Protein AF-A0A7J2H6W5-F1 (afdb_monomer)

Sequence (304 aa):
MRYVYRHVLASGVPLGGLGTGSIEIRADGKIYEWHIFNNGPWSSRSGDRRAVYMKEDDMFFAIRTCPKGGHPVIRLLRAGSYELGGDPYTLPWVKPVEAIEFVGEPPLALLRYEDPALHVEVELEAFSPLIPGDVKNSSIPAAVFRFKLRNKREDEVEASLLVGVKNPFTALEGVAGVNEVKPGLPTLLIMRGEGVPPRHALEGGSMALTVVGEEVSYSAAVTKRKEALARLWVDLRADGAVSGPHRHVGEGDFYGILCTKLTLKPGEERVVAYVLTWFFPNHYDELGERLGHAYENWFASAED

Secondary structure (DSSP, 8-state):
------PPPS-EEEE--TTS--EEEETTS-EE----SS-STT-SSGGGGG-----TTSEEEEEEEEETTS--EEEESS-SSS-TT-BTTTBTTEEE-SEEEEEEETTEEEEEEE-TT-SEEEEEEEE----TT-HHHHT--EEEEEEEEEE-SSS-EEEEEEEEEE-GGGGSTT-EEEEEEE-SSSEEEEEEEESPPTT-TTTT-EEEEEE--SEEEEEEEEESSHHHHHHHHHHHHHHS--B--SEEEESS-EEEEEEEEEEE-TT-EEEEEEEEEEE----B-TT--B---GGGGT-SSTT-

Solvent-accessible surface area (backbone atoms only — not comparable to full-atom values): 15544 Å² total; per-residue (Å²): 140,88,84,86,88,78,91,74,77,96,60,60,34,67,27,34,10,62,76,38,39,29,34,23,47,32,58,46,53,35,43,38,69,62,24,50,45,60,23,27,87,81,25,62,28,76,84,28,28,77,51,76,56,61,51,54,81,38,40,47,46,33,38,36,33,30,43,76,95,62,69,70,41,45,30,34,57,30,49,70,69,65,53,86,42,25,29,85,86,86,32,60,64,45,29,39,30,77,39,53,52,62,49,77,54,81,58,36,31,39,36,40,56,42,47,91,77,53,65,46,49,44,34,36,45,34,31,25,52,75,47,92,94,38,65,72,64,13,18,40,37,31,34,38,40,37,33,39,39,32,26,78,40,90,54,44,31,40,38,18,44,33,40,38,36,44,44,53,39,21,65,42,89,88,16,28,17,34,26,39,48,49,83,54,91,55,28,37,41,38,29,37,54,47,71,58,53,88,88,35,36,62,29,94,26,28,36,23,41,34,39,62,59,97,42,71,30,38,19,22,57,39,46,84,42,55,71,46,33,42,50,53,50,55,43,30,62,73,77,46,45,44,86,51,48,53,58,37,75,42,64,60,57,30,24,32,36,48,29,39,43,49,75,32,47,52,67,31,71,50,75,46,45,38,38,41,25,46,30,43,63,40,32,42,41,77,87,68,49,80,71,50,47,75,45,62,81,78,36,91,46,29,84,105

Foldseek 3Di:
DDDDDDDADPAAAWAFFDFQFTWGQGQQRFIHDRGRLCADCPRQAPVRNPDDLDHRPQKWKKKWKDFVPGAIAIETQGDDAQDLLQDCPPHVRYYHAPGWDWDGDPQWIKIWGDHPPDQWTKIWIKGQDDDPPDRQRRRFGKIKIKIKIWGQDQTKMKMKMKMKHKQSQLSDPPKKKKWAWDDDQKIKIKIAIDPDDPLRSQPLKIKMKIKGADDKAWASWQASDSVSSVVQVVQCRPPNHGDYDRMDIGHHITIIMIMHIDMAHHRGMDMIMMMMGIARQSRAHNVGHRPGGPNVVPDSYRVD

pLDDT: mean 94.86, std 7.37, range [30.73, 98.88]

Nearest PDB structures (foldseek):
  7w2s-assembly1_A  TM=8.121E-01  e=4.687E-17  Thermoanaerobacterium xylanolyticum LX-11
  7dkw-assembly2_B  TM=7.867E-01  e=2.552E-17  Thermoanaerobacterium xylanolyticum LX-11
  8i5u-assembly1_A  TM=7.980E-01  e=6.178E-17  Thermoanaerobacterium xylanolyticum LX-11
  7w2v-assembly1_A  TM=7.979E-01  e=1.073E-16  Thermoanaerobacterium xylanolyticum LX-11
  7w2t-assembly1_A  TM=7.941E-01  e=1.865E-16  Thermoanaerobacterium xylanolyticum LX-11

Mean predicted aligned error: 3.7 Å

Radius of gyration: 19.21 Å; Cα contacts (8 Å, |Δi|>4): 818; chains: 1; bounding box: 46×43×56 Å

Structure (mmCIF, N/CA/C/O backbone):
data_AF-A0A7J2H6W5-F1
#
_entry.id   AF-A0A7J2H6W5-F1
#
loop_
_atom_site.group_PDB
_atom_site.id
_atom_site.type_symbol
_atom_site.label_atom_id
_atom_site.label_alt_id
_atom_site.label_comp_id
_atom_site.label_asym_id
_atom_site.label_entity_id
_atom_site.label_seq_id
_atom_site.pdbx_PDB_ins_code
_atom_site.Cartn_x
_atom_site.Cartn_y
_atom_site.Cartn_z
_atom_site.occupancy
_atom_site.B_iso_or_equiv
_atom_site.auth_seq_id
_atom_site.auth_comp_id
_atom_site.auth_asym_id
_atom_site.auth_atom_id
_atom_site.pdbx_PDB_model_num
ATOM 1 N N . MET A 1 1 ? 8.266 -24.058 25.486 1.00 44.62 1 MET A N 1
ATOM 2 C CA . MET A 1 1 ? 7.141 -23.364 24.822 1.00 44.62 1 MET A CA 1
ATOM 3 C C . MET A 1 1 ? 6.510 -24.348 23.846 1.00 44.62 1 MET A C 1
ATOM 5 O O . MET A 1 1 ? 7.255 -25.092 23.220 1.00 44.62 1 MET A O 1
ATOM 9 N N . ARG A 1 2 ? 5.177 -24.432 23.775 1.00 30.73 2 ARG A N 1
ATOM 10 C CA . ARG A 1 2 ? 4.458 -25.316 22.842 1.00 30.73 2 ARG A CA 1
ATOM 11 C C . ARG A 1 2 ? 3.818 -24.444 21.768 1.00 30.73 2 ARG A C 1
ATOM 13 O O . ARG A 1 2 ? 3.129 -23.494 22.117 1.00 30.73 2 ARG A O 1
ATOM 20 N N . TYR A 1 3 ? 4.026 -24.791 20.501 1.00 52.66 3 TYR A N 1
ATOM 21 C CA . TYR A 1 3 ? 3.475 -24.069 19.356 1.00 52.66 3 TYR A CA 1
ATOM 22 C C . TYR A 1 3 ? 2.767 -25.036 18.414 1.00 52.66 3 TYR A C 1
ATOM 24 O O . TYR A 1 3 ? 3.160 -26.196 18.297 1.00 52.66 3 TYR A O 1
ATOM 32 N N . VAL A 1 4 ? 1.727 -24.547 17.746 1.00 58.06 4 VAL A N 1
ATOM 33 C CA . VAL A 1 4 ? 1.083 -25.222 16.620 1.00 58.06 4 VAL A CA 1
ATOM 34 C C . VAL A 1 4 ? 1.305 -24.327 15.409 1.00 58.06 4 VAL A C 1
ATOM 36 O O . VAL A 1 4 ? 0.836 -23.194 15.393 1.00 58.06 4 VAL A O 1
ATOM 39 N N . TYR A 1 5 ? 2.054 -24.821 14.428 1.00 71.94 5 TYR A N 1
ATOM 40 C CA . TYR A 1 5 ? 2.276 -24.132 13.160 1.00 71.94 5 TYR A CA 1
ATOM 41 C C . TYR A 1 5 ? 1.169 -24.515 12.175 1.00 71.94 5 TYR A C 1
ATOM 43 O O . TYR A 1 5 ? 0.832 -25.694 12.052 1.00 71.94 5 TYR A O 1
ATOM 51 N N . ARG A 1 6 ? 0.602 -23.531 11.475 1.00 67.25 6 ARG A N 1
ATOM 52 C CA . ARG A 1 6 ? -0.331 -23.747 10.365 1.00 67.25 6 ARG A CA 1
ATOM 53 C C . ARG A 1 6 ? 0.242 -23.077 9.123 1.00 67.25 6 ARG A C 1
ATOM 55 O O . ARG A 1 6 ? 0.578 -21.899 9.162 1.00 67.25 6 ARG A O 1
ATOM 62 N N . HIS A 1 7 ? 0.371 -23.848 8.051 1.00 68.06 7 HIS A N 1
ATOM 63 C CA . HIS A 1 7 ? 0.799 -23.358 6.747 1.00 68.06 7 HIS A CA 1
ATOM 64 C C . HIS A 1 7 ? -0.385 -22.687 6.042 1.00 68.06 7 HIS A C 1
ATOM 66 O O . HIS A 1 7 ? -1.455 -23.288 5.938 1.00 68.06 7 HIS A O 1
ATOM 72 N N . VAL A 1 8 ? -0.188 -21.472 5.541 1.00 70.62 8 VAL A N 1
ATOM 73 C CA . VAL A 1 8 ? -1.139 -20.774 4.665 1.00 70.62 8 VAL A CA 1
ATOM 74 C C . VAL A 1 8 ? -0.656 -20.945 3.224 1.00 70.62 8 VAL A C 1
ATOM 76 O O . VAL A 1 8 ? 0.549 -20.969 2.986 1.00 70.62 8 VAL A O 1
ATOM 79 N N . LEU A 1 9 ? -1.574 -21.126 2.270 1.00 70.62 9 LEU A N 1
ATOM 80 C CA . LEU A 1 9 ? -1.231 -21.237 0.848 1.00 70.62 9 LEU A CA 1
ATOM 81 C C . LEU A 1 9 ? -0.371 -20.042 0.407 1.00 70.62 9 LEU A C 1
ATOM 83 O O . LEU A 1 9 ? -0.706 -18.892 0.679 1.00 70.62 9 LEU A O 1
ATOM 87 N N . ALA A 1 10 ? 0.727 -20.324 -0.293 1.00 83.12 10 ALA A N 1
ATOM 88 C CA . ALA A 1 10 ? 1.645 -19.317 -0.824 1.00 83.12 10 ALA A CA 1
ATOM 89 C C . ALA A 1 10 ? 1.153 -18.760 -2.175 1.00 83.12 10 ALA A C 1
ATOM 91 O O . ALA A 1 10 ? 1.898 -18.730 -3.149 1.00 83.12 10 ALA A O 1
ATOM 92 N N . SER A 1 11 ? -0.123 -18.383 -2.242 1.00 89.25 11 SER A N 1
ATOM 93 C CA . SER A 1 11 ? -0.775 -17.827 -3.430 1.00 89.25 11 SER A CA 1
ATOM 94 C C . SER A 1 11 ? -1.930 -16.923 -3.018 1.00 89.25 11 SER A C 1
ATOM 96 O O . SER A 1 11 ? -2.499 -17.089 -1.936 1.00 89.25 11 SER A O 1
ATOM 98 N N . GLY A 1 12 ? -2.296 -15.991 -3.885 1.00 94.06 12 GLY A N 1
ATOM 99 C CA . GLY A 1 12 ? -3.332 -15.004 -3.632 1.00 94.06 12 GLY A CA 1
ATOM 100 C C . GLY A 1 12 ? -4.107 -14.638 -4.888 1.00 94.06 12 GLY A C 1
ATOM 101 O O . GLY A 1 12 ? -4.233 -15.435 -5.817 1.00 94.06 12 GLY A O 1
ATOM 102 N N . VAL A 1 13 ? -4.655 -13.427 -4.897 1.00 96.75 13 VAL A N 1
ATOM 103 C CA . VAL A 1 13 ? -5.353 -12.872 -6.060 1.00 96.75 13 VAL A CA 1
ATOM 104 C C . VAL A 1 13 ? -4.452 -11.819 -6.708 1.00 96.75 13 VAL A C 1
ATOM 106 O O . VAL A 1 13 ? -4.030 -10.884 -6.018 1.00 96.75 13 VAL A O 1
ATOM 109 N N . PRO A 1 14 ? -4.142 -11.943 -8.012 1.00 96.75 14 PRO A N 1
ATOM 110 C CA . PRO A 1 14 ? -3.419 -10.911 -8.734 1.00 96.75 14 PRO A CA 1
ATOM 111 C C . PRO A 1 14 ? -4.323 -9.700 -8.989 1.00 96.75 14 PRO A C 1
ATOM 113 O O . PRO A 1 14 ? -5.464 -9.833 -9.430 1.00 96.75 14 PRO A O 1
ATOM 116 N N . LEU A 1 15 ? -3.781 -8.514 -8.742 1.00 98.12 15 LEU A N 1
ATOM 117 C CA . LEU A 1 15 ? -4.382 -7.212 -8.975 1.00 98.12 15 LEU A CA 1
ATOM 118 C C . LEU A 1 15 ? -3.560 -6.501 -10.054 1.00 98.12 15 LEU A C 1
ATOM 120 O O . LEU A 1 15 ? -2.396 -6.154 -9.850 1.00 98.12 15 LEU A O 1
ATOM 124 N N . GLY A 1 16 ? -4.164 -6.334 -11.220 1.00 97.25 16 GLY A N 1
ATOM 125 C CA . GLY A 1 16 ? -3.655 -5.574 -12.350 1.00 97.25 16 GLY A CA 1
ATOM 126 C C . GLY A 1 16 ? -4.592 -5.724 -13.542 1.00 97.25 16 GLY A C 1
ATOM 127 O O . GLY A 1 16 ? -5.261 -6.749 -13.690 1.00 97.25 16 GLY A O 1
ATOM 128 N N . GLY A 1 17 ? -4.665 -4.696 -14.381 1.00 95.50 17 GLY A N 1
ATOM 129 C CA . GLY A 1 17 ? -5.396 -4.771 -15.637 1.00 95.50 17 GLY A CA 1
ATOM 130 C C . GLY A 1 17 ? -4.715 -5.689 -16.661 1.00 95.50 17 GLY A C 1
ATOM 131 O O . GLY A 1 17 ? -3.580 -6.153 -16.511 1.00 95.50 17 GLY A O 1
ATOM 132 N N . LEU A 1 18 ? -5.403 -5.920 -17.773 1.00 94.75 18 LEU A N 1
ATOM 133 C CA . LEU A 1 18 ? -4.892 -6.677 -18.908 1.00 94.75 18 LEU A CA 1
ATOM 134 C C . LEU A 1 18 ? -3.632 -6.011 -19.477 1.00 94.75 18 LEU A C 1
ATOM 136 O O . LEU A 1 18 ? -3.680 -4.887 -19.981 1.00 94.75 18 LEU A O 1
ATOM 140 N N . GLY A 1 19 ? -2.512 -6.738 -19.428 1.00 93.38 19 GLY A N 1
ATOM 141 C CA . GLY A 1 19 ? -1.227 -6.303 -19.984 1.00 93.38 19 GLY A CA 1
ATOM 142 C C . GLY A 1 19 ? -0.492 -5.246 -19.156 1.00 93.38 19 GLY A C 1
ATOM 143 O O . GLY A 1 19 ? 0.481 -4.671 -19.647 1.00 93.38 19 GLY A O 1
ATOM 144 N N . THR A 1 20 ? -0.930 -4.982 -17.920 1.00 95.50 20 THR A N 1
ATOM 145 C CA . THR A 1 20 ? -0.341 -3.931 -17.075 1.00 95.50 20 THR A CA 1
ATOM 146 C C . THR A 1 20 ? 0.729 -4.432 -16.108 1.00 95.50 20 THR A C 1
ATOM 148 O O . THR A 1 20 ? 1.286 -3.637 -15.358 1.00 95.50 20 THR A O 1
ATOM 151 N N . GLY A 1 21 ? 0.975 -5.743 -16.068 1.00 95.12 21 GLY A N 1
ATOM 152 C CA . GLY A 1 21 ? 1.592 -6.379 -14.903 1.00 95.12 21 GLY A CA 1
ATOM 153 C C . GLY A 1 21 ? 0.616 -6.447 -13.724 1.00 95.12 21 GLY A C 1
ATOM 154 O O . GLY A 1 21 ? -0.497 -5.920 -13.802 1.00 95.12 21 GLY A O 1
ATOM 155 N N . SER A 1 22 ? 1.023 -7.109 -12.644 1.00 96.25 22 SER A N 1
ATOM 156 C CA . SER A 1 22 ? 0.183 -7.311 -11.458 1.00 96.25 22 SER A CA 1
ATOM 157 C C . SER A 1 22 ? 0.989 -7.279 -10.164 1.00 96.25 22 SER A C 1
ATOM 159 O O . SER A 1 22 ? 2.185 -7.567 -10.172 1.00 96.25 22 SER A O 1
ATOM 161 N N . ILE A 1 23 ? 0.304 -6.997 -9.060 1.00 97.62 23 ILE A N 1
ATOM 162 C CA . ILE A 1 23 ? 0.722 -7.302 -7.684 1.00 97.62 23 ILE A CA 1
ATOM 163 C C . ILE A 1 23 ? -0.188 -8.401 -7.125 1.00 97.62 23 ILE A C 1
ATOM 165 O O . ILE A 1 23 ? -1.310 -8.541 -7.592 1.00 97.62 23 ILE A O 1
ATOM 169 N N . GLU A 1 24 ? 0.230 -9.176 -6.131 1.00 97.38 24 GLU A N 1
ATOM 170 C CA . GLU A 1 24 ? -0.591 -10.262 -5.573 1.00 97.38 24 GLU A CA 1
ATOM 171 C C . GLU A 1 24 ? -0.908 -10.024 -4.095 1.00 97.38 24 GLU A C 1
ATOM 173 O O . GLU A 1 24 ? -0.003 -9.983 -3.266 1.00 97.38 24 GLU A O 1
ATOM 178 N N . ILE A 1 25 ? -2.189 -9.917 -3.732 1.00 97.25 25 ILE A N 1
ATOM 179 C CA . ILE A 1 25 ? -2.603 -9.890 -2.321 1.00 97.25 25 ILE A CA 1
ATOM 180 C C . ILE A 1 25 ? -2.844 -11.314 -1.818 1.00 97.25 25 ILE A C 1
ATOM 182 O O . ILE A 1 25 ? -3.603 -12.071 -2.427 1.00 97.25 25 ILE A O 1
ATOM 186 N N . ARG A 1 26 ? -2.204 -11.686 -0.703 1.00 96.19 26 ARG A N 1
ATOM 187 C CA . ARG A 1 26 ? -2.317 -13.028 -0.103 1.00 96.19 26 ARG A CA 1
ATOM 188 C C . ARG A 1 26 ? -3.105 -13.018 1.207 1.00 96.19 26 ARG A C 1
ATOM 190 O O . ARG A 1 26 ? -3.415 -11.972 1.774 1.00 96.19 26 ARG A O 1
ATOM 197 N N . ALA A 1 27 ? -3.420 -14.218 1.695 1.00 94.81 27 ALA A N 1
ATOM 198 C CA . ALA A 1 27 ? -4.238 -14.441 2.889 1.00 94.81 27 ALA A CA 1
ATOM 199 C C . ALA A 1 27 ? -3.617 -13.933 4.204 1.00 94.81 27 ALA A C 1
ATOM 201 O O . ALA A 1 27 ? -4.312 -13.834 5.210 1.00 94.81 27 ALA A O 1
ATOM 202 N N . ASP A 1 28 ? -2.332 -13.579 4.214 1.00 94.31 28 ASP A N 1
ATOM 203 C CA . ASP A 1 28 ? -1.685 -12.906 5.342 1.00 94.31 28 ASP A CA 1
ATOM 204 C C . ASP A 1 28 ? -1.818 -11.372 5.293 1.00 94.31 28 ASP A C 1
ATOM 206 O O . ASP A 1 28 ? -1.295 -10.689 6.172 1.00 94.31 28 ASP A O 1
ATOM 210 N N . GLY A 1 29 ? -2.520 -10.818 4.298 1.00 95.69 29 GLY A N 1
ATOM 211 C CA . GLY A 1 29 ? -2.740 -9.381 4.124 1.00 95.69 29 GLY A CA 1
ATOM 212 C C . GLY A 1 29 ? -1.538 -8.618 3.560 1.00 95.69 29 GLY A C 1
ATOM 213 O O . GLY A 1 29 ? -1.549 -7.384 3.562 1.00 95.69 29 GLY A O 1
ATOM 214 N N . LYS A 1 30 ? -0.491 -9.314 3.098 1.00 96.62 30 LYS A N 1
ATOM 215 C CA . LYS A 1 30 ? 0.676 -8.698 2.453 1.00 96.62 30 LYS A CA 1
ATOM 216 C C . LYS A 1 30 ? 0.552 -8.720 0.928 1.00 96.62 30 LYS A C 1
ATOM 218 O O . LYS A 1 30 ? -0.247 -9.467 0.357 1.00 96.62 30 LYS A O 1
ATOM 223 N N . ILE A 1 31 ? 1.360 -7.877 0.283 1.00 97.56 31 ILE A N 1
ATOM 224 C CA . ILE A 1 31 ? 1.418 -7.731 -1.174 1.00 97.56 31 ILE A CA 1
ATOM 225 C C . ILE A 1 31 ? 2.717 -8.350 -1.698 1.00 97.56 31 ILE A C 1
ATOM 227 O O . ILE A 1 31 ? 3.810 -7.905 -1.352 1.00 97.56 31 ILE A O 1
ATOM 231 N N . TYR A 1 32 ? 2.584 -9.356 -2.549 1.00 96.38 32 TYR A N 1
ATOM 232 C CA . TYR A 1 32 ? 3.650 -10.154 -3.147 1.00 96.38 32 TYR A CA 1
ATOM 233 C C . TYR A 1 32 ? 3.729 -9.940 -4.662 1.00 96.38 32 TYR A C 1
ATOM 235 O O . TYR A 1 32 ? 2.920 -9.214 -5.236 1.00 96.38 32 TYR A O 1
ATOM 243 N N . GLU A 1 33 ? 4.707 -10.597 -5.298 1.00 95.38 33 GLU A N 1
ATOM 244 C CA . GLU A 1 33 ? 4.818 -10.735 -6.759 1.00 95.38 33 GLU A CA 1
ATOM 245 C C . GLU A 1 33 ? 4.632 -9.406 -7.502 1.00 95.38 33 GLU A C 1
ATOM 247 O O . GLU A 1 33 ? 3.761 -9.262 -8.357 1.00 95.38 33 GLU A O 1
ATOM 252 N N . TRP A 1 34 ? 5.439 -8.407 -7.140 1.00 97.56 34 TRP A N 1
ATOM 253 C CA . TRP A 1 34 ? 5.402 -7.083 -7.753 1.00 97.56 34 TRP A CA 1
ATOM 254 C C . TRP A 1 34 ? 5.977 -7.121 -9.173 1.00 97.56 34 TRP A C 1
ATOM 256 O O . TRP A 1 34 ? 7.145 -6.794 -9.398 1.00 97.56 34 TRP A O 1
ATOM 266 N N . HIS A 1 35 ? 5.143 -7.527 -10.128 1.00 96.94 35 HIS A N 1
ATOM 267 C CA . HIS A 1 35 ? 5.469 -7.692 -11.548 1.00 96.94 35 HIS A CA 1
ATOM 268 C C . HIS A 1 35 ? 4.918 -6.551 -12.413 1.00 96.94 35 HIS A C 1
ATOM 270 O O . HIS A 1 35 ? 4.592 -6.734 -13.584 1.00 96.94 35 HIS A O 1
ATOM 276 N N . ILE A 1 36 ? 4.792 -5.361 -11.827 1.00 97.19 36 ILE A N 1
ATOM 277 C CA . ILE A 1 36 ? 4.311 -4.141 -12.494 1.00 97.19 36 ILE A CA 1
ATOM 278 C C . ILE A 1 36 ? 5.438 -3.347 -13.175 1.00 97.19 36 ILE A C 1
ATOM 280 O O . ILE A 1 36 ? 5.178 -2.335 -13.815 1.00 97.19 36 ILE A O 1
ATOM 284 N N . PHE A 1 37 ? 6.691 -3.793 -13.040 1.00 97.25 37 PHE A N 1
ATOM 285 C CA . PHE A 1 37 ? 7.890 -3.040 -13.416 1.00 97.25 37 PHE A CA 1
ATOM 286 C C . PHE A 1 37 ? 8.622 -3.628 -14.629 1.00 97.25 37 PHE A C 1
ATOM 288 O O . PHE A 1 37 ? 9.842 -3.514 -14.716 1.00 97.25 37 PHE A O 1
ATOM 295 N N . ASN A 1 38 ? 7.920 -4.326 -15.529 1.00 95.62 38 ASN A N 1
ATOM 296 C CA . ASN A 1 38 ? 8.531 -5.098 -16.628 1.00 95.62 38 ASN A CA 1
ATOM 297 C C . ASN A 1 38 ? 9.511 -6.189 -16.154 1.00 95.62 38 ASN A C 1
ATOM 299 O O . ASN A 1 38 ? 10.425 -6.591 -16.875 1.00 95.62 38 ASN A O 1
ATOM 303 N N . ASN A 1 39 ? 9.312 -6.685 -14.935 1.00 95.38 39 ASN A N 1
ATOM 304 C CA . ASN A 1 39 ? 10.141 -7.678 -14.261 1.00 95.38 39 ASN A CA 1
ATOM 305 C C . ASN A 1 39 ? 9.382 -8.991 -14.017 1.00 95.38 39 ASN A C 1
ATOM 307 O O . ASN A 1 39 ? 8.189 -9.114 -14.294 1.00 95.38 39 ASN A O 1
ATOM 311 N N . GLY A 1 40 ? 10.088 -9.967 -13.451 1.00 92.00 40 GLY A N 1
ATOM 312 C CA . GLY A 1 40 ? 9.505 -11.240 -13.031 1.00 92.00 40 GLY A CA 1
ATOM 313 C C . GLY A 1 40 ? 9.668 -12.353 -14.064 1.00 92.00 40 GLY A C 1
ATOM 314 O O . GLY A 1 40 ? 10.177 -12.125 -15.162 1.00 92.00 40 GLY A O 1
ATOM 315 N N . PRO A 1 41 ? 9.242 -13.585 -13.744 1.00 89.38 41 PRO A N 1
ATOM 316 C CA . PRO A 1 41 ? 9.625 -14.793 -14.480 1.00 89.38 41 PRO A CA 1
ATOM 317 C C . PRO A 1 41 ? 9.233 -14.776 -15.964 1.00 89.38 41 PRO A C 1
ATOM 319 O O . PRO A 1 41 ? 9.867 -15.455 -16.771 1.00 89.38 41 PRO A O 1
ATOM 322 N N . TRP A 1 42 ? 8.229 -13.973 -16.318 1.00 84.75 42 TRP A N 1
ATOM 323 C CA . TRP A 1 42 ? 7.695 -13.822 -17.671 1.00 84.75 42 TRP A CA 1
ATOM 324 C C . TRP A 1 42 ? 8.172 -12.556 -18.386 1.00 84.75 42 TRP A C 1
ATOM 326 O O . TRP A 1 42 ? 7.666 -12.248 -19.461 1.00 84.75 42 TRP A O 1
ATOM 336 N N . SER A 1 43 ? 9.125 -11.815 -17.810 1.00 90.69 43 SER A N 1
ATOM 337 C CA . SER A 1 43 ? 9.676 -10.633 -18.467 1.00 90.69 43 SER A CA 1
ATOM 338 C C . SER A 1 43 ? 10.313 -11.004 -19.805 1.00 90.69 43 SER A C 1
ATOM 340 O O . SER A 1 43 ? 11.030 -12.010 -19.929 1.00 90.69 43 SER A O 1
ATOM 342 N N . SER A 1 44 ? 10.058 -10.150 -20.795 1.00 88.62 44 SER A N 1
ATOM 343 C CA . SER A 1 44 ? 10.592 -10.271 -22.144 1.00 88.62 44 SER A CA 1
ATOM 344 C C . SER A 1 44 ? 12.117 -10.309 -22.112 1.00 88.62 44 SER A C 1
ATOM 346 O O . SER A 1 44 ? 12.704 -11.187 -22.731 1.00 88.62 44 SER A O 1
ATOM 348 N N . ARG A 1 45 ? 12.770 -9.459 -21.307 1.00 90.94 45 ARG A N 1
ATOM 349 C CA . ARG A 1 45 ? 14.232 -9.453 -21.174 1.00 90.94 45 ARG A CA 1
ATOM 350 C C . ARG A 1 45 ? 14.698 -10.426 -20.105 1.00 90.94 45 ARG A C 1
ATOM 352 O O . ARG A 1 45 ? 14.386 -10.278 -18.926 1.00 90.94 45 ARG A O 1
ATOM 359 N N . SER A 1 46 ? 15.567 -11.357 -20.493 1.00 89.44 46 SER A N 1
ATOM 360 C CA . SER A 1 46 ? 16.187 -12.314 -19.569 1.00 89.44 46 SER A CA 1
ATOM 361 C C . SER A 1 46 ? 16.844 -11.669 -18.331 1.00 89.44 46 SER A C 1
ATOM 363 O O . SER A 1 46 ? 16.782 -12.251 -17.248 1.00 89.44 46 SER A O 1
ATOM 365 N N . GLY A 1 47 ? 17.424 -10.466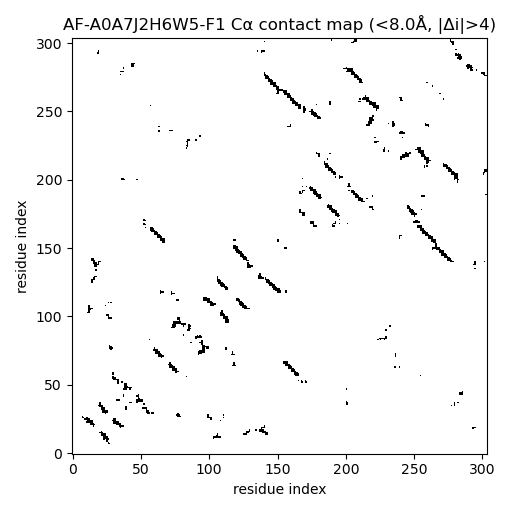 -18.456 1.00 88.81 47 GLY A N 1
ATOM 366 C CA . GLY A 1 47 ? 18.029 -9.729 -17.334 1.00 88.81 47 GLY A CA 1
ATOM 367 C C . GLY A 1 47 ? 17.030 -9.268 -16.264 1.00 88.81 47 GLY A C 1
ATOM 368 O O . GLY A 1 47 ? 17.369 -9.248 -15.083 1.00 88.81 47 GLY A O 1
ATOM 369 N N . ASP A 1 48 ? 15.782 -8.997 -16.649 1.00 92.44 48 ASP A N 1
ATOM 370 C CA . ASP A 1 48 ? 14.741 -8.492 -15.746 1.00 92.44 48 ASP A CA 1
ATOM 371 C C . ASP A 1 48 ? 13.949 -9.627 -15.075 1.00 92.44 48 ASP A C 1
ATOM 373 O O . ASP A 1 48 ? 13.196 -9.401 -14.123 1.00 92.44 48 ASP A O 1
ATOM 377 N N . ARG A 1 49 ? 14.145 -10.883 -15.512 1.00 93.62 49 ARG A N 1
ATOM 378 C CA . ARG A 1 49 ? 13.379 -12.034 -15.002 1.00 93.62 49 ARG A CA 1
ATOM 379 C C . ARG A 1 49 ? 13.595 -12.343 -13.525 1.00 93.62 49 ARG A C 1
ATOM 381 O O . ARG A 1 49 ? 12.790 -13.038 -12.913 1.00 93.62 49 ARG A O 1
ATOM 388 N N . ARG A 1 50 ? 14.696 -11.848 -12.959 1.00 92.75 50 ARG A N 1
ATOM 389 C CA . ARG A 1 50 ? 15.055 -11.996 -11.540 1.00 92.75 50 ARG A CA 1
ATOM 390 C C . ARG A 1 50 ? 15.066 -10.665 -10.791 1.00 92.75 50 ARG A C 1
ATOM 392 O O . ARG A 1 50 ? 15.458 -10.641 -9.628 1.00 92.75 50 ARG A O 1
ATOM 399 N N . ALA A 1 51 ? 14.687 -9.569 -11.448 1.00 94.38 51 ALA A N 1
ATOM 400 C CA . ALA A 1 51 ? 14.689 -8.255 -10.828 1.00 94.38 51 ALA A CA 1
ATOM 401 C C . ALA A 1 51 ? 13.564 -8.155 -9.788 1.00 94.38 51 ALA A C 1
ATOM 403 O O . ALA A 1 51 ? 12.403 -8.467 -10.066 1.00 94.38 51 ALA A O 1
ATOM 404 N N . VAL A 1 52 ? 13.926 -7.705 -8.587 1.00 95.50 52 VAL A N 1
ATOM 405 C CA . VAL A 1 52 ? 13.010 -7.502 -7.462 1.00 95.50 52 VAL A CA 1
ATOM 406 C C . VAL A 1 52 ? 13.170 -6.069 -6.981 1.00 95.50 52 VAL A C 1
ATOM 408 O O . VAL A 1 52 ? 14.196 -5.721 -6.400 1.00 95.50 52 VAL A O 1
ATOM 411 N N . TYR A 1 53 ? 12.149 -5.248 -7.214 1.00 97.38 53 TYR A N 1
ATOM 412 C CA . TYR A 1 53 ? 12.141 -3.844 -6.794 1.00 97.38 53 TYR A CA 1
ATOM 413 C C . TYR A 1 53 ? 11.327 -3.615 -5.518 1.00 97.38 53 TYR A C 1
ATOM 415 O O . TYR A 1 53 ? 11.597 -2.675 -4.775 1.00 97.38 53 TYR A O 1
ATOM 423 N N . MET A 1 54 ? 10.360 -4.491 -5.235 1.00 98.12 54 MET A N 1
ATOM 424 C CA . MET A 1 54 ? 9.452 -4.409 -4.089 1.00 98.12 54 MET A CA 1
ATOM 425 C C . MET A 1 54 ? 9.299 -5.790 -3.429 1.00 98.12 54 MET A C 1
ATOM 427 O O . MET A 1 54 ? 9.337 -6.813 -4.115 1.00 98.12 54 MET A O 1
ATOM 431 N N . LYS A 1 55 ? 9.135 -5.810 -2.106 1.00 96.44 55 LYS A N 1
ATOM 432 C CA . LYS A 1 55 ? 8.988 -6.992 -1.239 1.00 96.44 55 LYS A CA 1
ATOM 433 C C . LYS A 1 55 ? 7.690 -6.927 -0.429 1.00 96.44 55 LYS A C 1
ATOM 435 O O . LYS A 1 55 ? 6.975 -5.930 -0.453 1.00 96.44 55 LYS A O 1
ATOM 440 N N . GLU A 1 56 ? 7.392 -7.975 0.330 1.00 94.69 56 GLU A N 1
ATOM 441 C CA . GLU A 1 56 ? 6.147 -8.113 1.096 1.00 94.69 56 GLU A CA 1
ATOM 442 C C . GLU A 1 56 ? 5.958 -7.085 2.226 1.00 94.69 56 GLU A C 1
ATOM 444 O O . GLU A 1 56 ? 4.844 -6.886 2.719 1.00 94.69 56 GLU A O 1
ATOM 449 N N . ASP A 1 57 ? 7.034 -6.414 2.645 1.00 95.62 57 ASP A N 1
ATOM 450 C CA . ASP A 1 57 ? 7.000 -5.321 3.615 1.00 95.62 57 ASP A CA 1
ATOM 451 C C . ASP A 1 57 ? 6.970 -3.930 2.957 1.00 95.62 57 ASP A C 1
ATOM 453 O O . ASP A 1 57 ? 6.771 -2.943 3.657 1.00 95.62 57 ASP A O 1
ATOM 457 N N . ASP A 1 58 ? 7.097 -3.836 1.628 1.00 98.12 58 ASP A N 1
ATOM 458 C CA . ASP A 1 58 ? 7.165 -2.564 0.900 1.00 98.12 58 ASP A CA 1
ATOM 459 C C . ASP A 1 58 ? 5.804 -1.894 0.681 1.00 98.12 58 ASP A C 1
ATOM 461 O O . ASP A 1 58 ? 5.749 -0.749 0.237 1.00 98.12 58 ASP A O 1
ATOM 465 N N . MET A 1 59 ? 4.706 -2.558 1.040 1.00 98.56 59 MET A N 1
ATOM 466 C CA . MET A 1 59 ? 3.393 -1.935 1.167 1.00 98.56 59 MET A CA 1
ATOM 467 C C . MET A 1 59 ? 2.655 -2.494 2.377 1.00 98.56 59 MET A C 1
ATOM 469 O O . MET A 1 59 ? 2.662 -3.703 2.633 1.00 98.56 59 MET A O 1
ATOM 473 N N . PHE A 1 60 ? 2.007 -1.617 3.138 1.00 98.62 60 PHE A N 1
ATOM 474 C CA . PHE A 1 60 ? 1.260 -2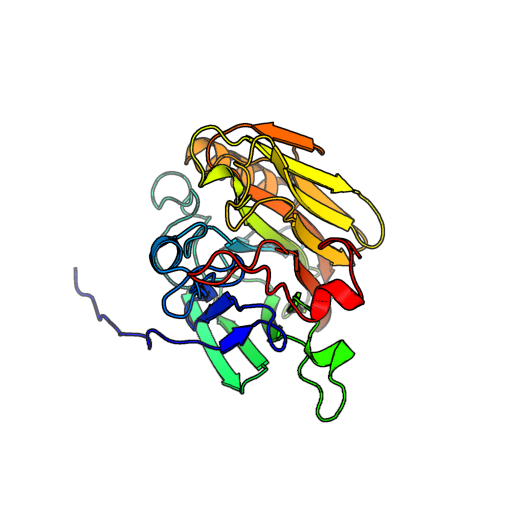.023 4.315 1.00 98.62 60 PHE A CA 1
ATOM 475 C C . PHE A 1 60 ? 0.070 -1.145 4.631 1.00 98.62 60 PHE A C 1
ATOM 477 O O . PHE A 1 60 ? 0.080 0.055 4.380 1.00 98.62 60 PHE A O 1
ATOM 484 N N . PHE A 1 61 ? -0.921 -1.770 5.262 1.00 98.75 61 PHE A N 1
ATOM 485 C CA . PHE A 1 61 ? -2.068 -1.102 5.847 1.00 98.75 61 PHE A CA 1
ATOM 486 C C . PHE A 1 61 ? -2.026 -1.242 7.367 1.00 98.75 61 PHE A C 1
ATOM 488 O O . PHE A 1 61 ? -1.635 -2.286 7.902 1.00 98.75 61 PHE A O 1
ATOM 495 N N . ALA A 1 62 ? -2.450 -0.201 8.067 1.00 98.75 62 ALA A N 1
ATOM 496 C CA . ALA A 1 62 ? -2.621 -0.212 9.508 1.00 98.75 62 ALA A CA 1
ATOM 497 C C . ALA A 1 62 ? -3.879 0.563 9.889 1.00 98.75 62 ALA A C 1
ATOM 499 O O . ALA A 1 62 ? -4.270 1.502 9.204 1.00 98.75 62 ALA A O 1
ATOM 500 N N . ILE A 1 63 ? -4.494 0.189 11.003 1.00 98.69 63 ILE A N 1
ATOM 501 C CA . ILE A 1 63 ? -5.631 0.904 11.564 1.00 98.69 63 ILE A CA 1
ATOM 502 C C . ILE A 1 63 ? -5.335 1.311 13.002 1.00 98.69 63 ILE A C 1
ATOM 504 O O . ILE A 1 63 ? -4.815 0.521 13.793 1.00 98.69 63 ILE A O 1
ATOM 508 N N . ARG A 1 64 ? -5.701 2.541 13.352 1.00 98.56 64 ARG A N 1
ATOM 509 C CA . ARG A 1 64 ? -5.879 2.988 14.731 1.00 98.56 64 ARG A CA 1
ATOM 510 C C . ARG A 1 64 ? -7.365 3.143 15.003 1.00 98.56 64 ARG A C 1
ATOM 512 O O . ARG A 1 64 ? -8.066 3.751 14.207 1.00 98.56 64 ARG A O 1
ATOM 519 N N . THR A 1 65 ? -7.832 2.659 16.145 1.00 98.06 65 THR A N 1
ATOM 520 C CA . THR A 1 65 ? -9.196 2.912 16.621 1.00 98.06 65 THR A CA 1
ATOM 521 C C . THR A 1 65 ? -9.166 3.431 18.048 1.00 98.06 65 THR A C 1
ATOM 523 O O . THR A 1 65 ? -8.420 2.905 18.874 1.00 98.06 65 THR A O 1
ATOM 526 N N . CYS A 1 66 ? -9.960 4.452 18.350 1.00 97.81 66 CYS A N 1
ATOM 527 C CA . CYS A 1 66 ? -10.041 5.059 19.672 1.00 97.81 66 CYS A CA 1
ATOM 528 C C . CYS A 1 66 ? -11.509 5.377 20.009 1.00 97.81 66 CYS A C 1
ATOM 530 O O . CYS A 1 66 ? -12.094 6.258 19.378 1.00 97.81 66 CYS A O 1
ATOM 532 N N . PRO A 1 67 ? -12.136 4.667 20.963 1.00 96.56 67 PRO A N 1
ATOM 533 C CA . PRO A 1 67 ? -13.476 4.995 21.421 1.00 96.56 67 PRO A CA 1
ATOM 534 C C . PRO A 1 67 ? -13.434 6.274 22.257 1.00 96.56 67 PRO A C 1
ATOM 536 O O . PRO A 1 67 ? -12.413 6.617 22.864 1.00 96.56 67 PRO A O 1
ATOM 539 N N . LYS A 1 68 ? -14.559 6.980 22.316 1.00 92.50 68 LYS A N 1
ATOM 540 C CA . LYS A 1 68 ? -14.678 8.237 23.058 1.00 92.50 68 LYS A CA 1
ATOM 541 C C . LYS A 1 68 ? -14.295 8.065 24.535 1.00 92.50 68 LYS A C 1
ATOM 543 O O . LYS A 1 68 ? -14.919 7.308 25.269 1.00 92.50 68 LYS A O 1
ATOM 548 N N . GLY A 1 69 ? -13.265 8.789 24.978 1.00 89.19 69 GLY A N 1
ATOM 549 C CA . GLY A 1 69 ? -12.763 8.720 26.359 1.00 89.19 69 GLY A CA 1
ATOM 550 C C . GLY A 1 69 ? -12.010 7.430 26.715 1.00 89.19 69 GLY A C 1
ATOM 551 O O . GLY A 1 69 ? -11.667 7.241 27.881 1.00 89.19 69 GLY A O 1
ATOM 552 N N . GLY A 1 70 ? -11.752 6.550 25.743 1.00 92.56 70 GLY A N 1
ATOM 553 C CA . GLY A 1 70 ? -10.974 5.329 25.929 1.00 92.56 70 GLY A CA 1
ATOM 554 C C . GLY A 1 70 ? -9.527 5.449 25.452 1.00 92.56 70 GLY A C 1
ATOM 555 O O . GLY A 1 70 ? -8.958 6.537 25.353 1.00 92.56 70 GLY A O 1
ATOM 556 N N . HIS A 1 71 ? -8.914 4.297 25.178 1.00 94.50 71 HIS A N 1
ATOM 557 C CA . HIS A 1 71 ? -7.519 4.209 24.753 1.00 94.50 71 HIS A CA 1
ATOM 558 C C . HIS A 1 71 ? -7.397 3.748 23.297 1.00 94.50 71 HIS A C 1
ATOM 560 O O . HIS A 1 71 ? -8.155 2.873 22.870 1.00 94.50 71 HIS A O 1
ATOM 566 N N . PRO A 1 72 ? -6.413 4.273 22.546 1.00 97.19 72 PRO A N 1
ATOM 567 C CA . PRO A 1 72 ? -6.216 3.878 21.165 1.00 97.19 72 PRO A CA 1
ATOM 568 C C . PRO A 1 72 ? -5.638 2.464 21.063 1.00 97.19 72 PRO A C 1
ATOM 570 O O . PRO A 1 72 ? -4.707 2.094 21.787 1.00 97.19 72 PRO A O 1
ATOM 573 N N . VAL A 1 73 ? -6.143 1.709 20.093 1.00 97.62 73 VAL A N 1
ATOM 574 C CA . VAL A 1 73 ? -5.622 0.409 19.662 1.00 97.62 73 VAL A CA 1
ATOM 575 C C . VAL A 1 73 ? -5.098 0.548 18.242 1.00 97.62 73 VAL A C 1
ATOM 577 O O . VAL A 1 73 ? -5.796 1.083 17.385 1.00 97.62 73 VAL A O 1
ATOM 580 N N . ILE A 1 74 ? -3.882 0.056 17.996 1.00 98.50 74 ILE A N 1
ATOM 581 C CA . ILE A 1 74 ? -3.261 0.029 16.668 1.00 98.50 74 ILE A CA 1
ATOM 582 C C . ILE A 1 74 ? -3.066 -1.415 16.225 1.00 98.50 74 ILE A C 1
ATOM 584 O O . ILE A 1 74 ? -2.592 -2.249 17.006 1.00 98.50 74 ILE A O 1
ATOM 588 N N . ARG A 1 75 ? -3.416 -1.700 14.968 1.00 98.50 75 ARG A N 1
ATOM 589 C CA . ARG A 1 75 ? -3.129 -2.971 14.309 1.00 98.50 75 ARG A CA 1
ATOM 590 C C . ARG A 1 75 ? -2.568 -2.782 12.914 1.00 98.50 75 ARG A C 1
ATOM 592 O O . ARG A 1 75 ? -3.068 -1.962 12.153 1.00 98.50 75 ARG A O 1
ATOM 599 N N . LEU A 1 76 ? -1.560 -3.578 12.577 1.00 98.50 76 LEU A N 1
ATOM 600 C CA . LEU A 1 76 ? -1.182 -3.824 11.192 1.00 98.50 76 LEU A CA 1
ATOM 601 C C . LEU A 1 76 ? -2.229 -4.773 10.603 1.00 98.50 76 LEU A C 1
ATOM 603 O O . LEU A 1 76 ? -2.501 -5.822 11.184 1.00 98.50 76 LEU A O 1
ATOM 607 N N . LEU A 1 77 ? -2.815 -4.417 9.462 1.00 98.38 77 LEU A N 1
ATOM 608 C CA . LEU A 1 77 ? -3.847 -5.209 8.787 1.00 98.38 77 LEU A CA 1
ATOM 609 C C . LEU A 1 77 ? -3.200 -6.329 7.960 1.00 98.38 77 LEU A C 1
ATOM 611 O O . LEU A 1 77 ? -3.223 -6.338 6.733 1.00 98.38 77 LEU A O 1
ATOM 615 N N . ARG A 1 78 ? -2.536 -7.230 8.680 1.00 95.50 78 ARG A N 1
ATOM 616 C CA . ARG A 1 78 ? -1.785 -8.394 8.204 1.00 95.50 78 ARG A CA 1
ATOM 617 C C . ARG A 1 78 ? -1.674 -9.410 9.337 1.00 95.50 78 ARG A C 1
ATOM 619 O O . ARG A 1 78 ? -1.806 -9.027 10.498 1.00 95.50 78 ARG A O 1
ATOM 626 N N . ALA A 1 79 ? -1.396 -10.666 9.014 1.00 90.69 79 ALA A N 1
ATOM 627 C CA . ALA A 1 79 ? -1.134 -11.722 9.987 1.00 90.69 79 ALA A CA 1
ATOM 628 C C . ALA A 1 79 ? 0.373 -12.008 10.076 1.00 90.69 79 ALA A C 1
ATOM 630 O O . ALA A 1 79 ? 1.083 -11.989 9.071 1.00 90.69 79 ALA A O 1
ATOM 631 N N . GLY A 1 80 ? 0.881 -12.281 11.280 1.00 87.62 80 GLY A N 1
ATOM 632 C CA . GLY A 1 80 ? 2.292 -12.616 11.475 1.00 87.62 80 GLY A CA 1
ATOM 633 C C . GLY A 1 80 ? 2.844 -12.207 12.836 1.00 87.62 80 GLY A C 1
ATOM 634 O O . GLY A 1 80 ? 2.110 -12.044 13.810 1.00 87.62 80 GLY A O 1
ATOM 635 N N . SER A 1 81 ? 4.166 -12.059 12.907 1.00 89.12 81 SER A N 1
ATOM 636 C CA . SER A 1 81 ? 4.872 -11.532 14.078 1.00 89.12 81 SER A CA 1
ATOM 637 C C . SER A 1 81 ? 4.997 -10.008 14.031 1.00 89.12 81 SER A C 1
ATOM 639 O O . SER A 1 81 ? 4.678 -9.378 13.029 1.00 89.12 81 SER A O 1
ATOM 641 N N . TYR A 1 82 ? 5.514 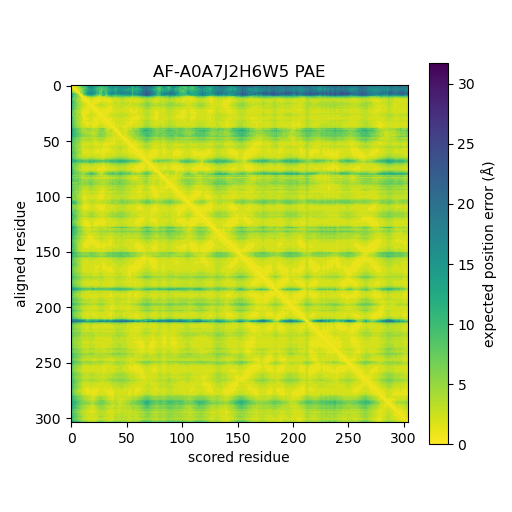-9.410 15.108 1.00 92.25 82 TYR A N 1
ATOM 642 C CA . TYR A 1 82 ? 5.905 -8.000 15.111 1.00 92.25 82 TYR A CA 1
ATOM 643 C C . TYR A 1 82 ? 6.818 -7.675 13.924 1.00 92.25 82 TYR A C 1
ATOM 645 O O . TYR A 1 82 ? 7.823 -8.348 13.697 1.00 92.25 82 TYR A O 1
ATOM 653 N N . GLU A 1 83 ? 6.456 -6.633 13.188 1.00 94.00 83 GLU A N 1
ATOM 654 C CA . GLU A 1 83 ? 7.177 -6.138 12.023 1.00 94.00 83 GLU A CA 1
ATOM 655 C C . GLU A 1 83 ? 6.911 -4.638 11.852 1.00 94.00 83 GLU A C 1
ATOM 657 O O . GLU A 1 83 ? 6.220 -4.022 12.668 1.00 94.00 83 GLU A O 1
ATOM 662 N N . LEU A 1 84 ? 7.502 -4.034 10.817 1.00 96.00 84 LEU A N 1
ATOM 663 C CA . LEU A 1 84 ? 7.346 -2.611 10.500 1.00 96.00 84 LEU A CA 1
ATOM 664 C C . LEU A 1 84 ? 7.644 -1.689 11.694 1.00 96.00 84 LEU A C 1
ATOM 666 O O . LEU A 1 84 ? 6.975 -0.687 11.892 1.00 96.00 84 LEU A O 1
ATOM 670 N N . GLY A 1 85 ? 8.652 -2.011 12.506 1.00 94.25 85 GLY A N 1
ATOM 671 C CA . GLY A 1 85 ? 9.036 -1.227 13.688 1.00 94.25 85 GLY A CA 1
ATOM 672 C C . GLY A 1 85 ? 8.278 -1.582 14.971 1.00 94.25 85 GLY A C 1
ATOM 673 O O . GLY A 1 85 ? 8.718 -1.171 16.043 1.00 94.25 85 GLY A O 1
ATOM 674 N N . GLY A 1 86 ? 7.209 -2.383 14.895 1.00 94.25 86 GLY A N 1
ATOM 675 C CA . GLY A 1 86 ? 6.627 -3.027 16.069 1.00 94.25 86 GLY A CA 1
ATOM 676 C C . GLY A 1 86 ? 7.645 -3.940 16.754 1.00 94.25 86 GLY A C 1
ATOM 677 O O . GLY A 1 86 ? 8.486 -4.560 16.102 1.00 94.25 86 GLY A O 1
ATOM 678 N N . ASP A 1 87 ? 7.594 -4.005 18.082 1.00 93.25 87 ASP A N 1
ATOM 679 C CA . ASP A 1 87 ? 8.559 -4.757 18.884 1.00 93.25 87 ASP A CA 1
ATOM 680 C C . ASP A 1 87 ? 7.914 -5.177 20.213 1.00 93.25 87 ASP A C 1
ATOM 682 O O . ASP A 1 87 ? 7.354 -4.319 20.898 1.00 93.25 87 ASP A O 1
ATOM 686 N N . PRO A 1 88 ? 7.990 -6.455 20.621 1.00 93.00 88 PRO A N 1
ATOM 687 C CA . PRO A 1 88 ? 7.328 -6.933 21.836 1.00 93.00 88 PRO A CA 1
ATOM 688 C C . PRO A 1 88 ? 7.850 -6.295 23.132 1.00 93.00 88 PRO A C 1
ATOM 690 O O . PRO A 1 88 ? 7.178 -6.393 24.157 1.00 93.00 88 PRO A O 1
ATOM 693 N N . TYR A 1 89 ? 9.020 -5.656 23.110 1.00 92.88 89 TYR A N 1
ATOM 694 C CA . TYR A 1 89 ? 9.652 -5.047 24.276 1.00 92.88 89 TYR A CA 1
ATOM 695 C C . TYR A 1 89 ? 9.546 -3.521 24.271 1.00 92.88 89 TYR A C 1
ATOM 697 O O . TYR A 1 89 ? 9.336 -2.932 25.330 1.00 92.88 89 TYR A O 1
ATOM 705 N N . THR A 1 90 ? 9.665 -2.869 23.110 1.00 93.62 90 THR A N 1
ATOM 706 C CA . THR A 1 90 ? 9.659 -1.394 23.026 1.00 93.62 90 THR A CA 1
ATOM 707 C C . THR A 1 90 ? 8.360 -0.807 22.482 1.00 93.62 90 THR A C 1
ATOM 709 O O . THR A 1 90 ? 7.977 0.290 22.880 1.00 93.62 90 THR A O 1
ATOM 712 N N . LEU A 1 91 ? 7.663 -1.514 21.587 1.00 96.62 91 LEU A N 1
ATOM 713 C CA . LEU A 1 91 ? 6.406 -1.074 20.966 1.00 96.62 91 LEU A CA 1
ATOM 714 C C . LEU A 1 91 ? 5.373 -2.214 20.923 1.00 96.62 91 LEU A C 1
ATOM 716 O O . LEU A 1 91 ? 4.857 -2.543 19.850 1.00 96.62 91 LEU A O 1
ATOM 720 N N . PRO A 1 92 ? 5.030 -2.821 22.078 1.00 95.81 92 PRO A N 1
ATOM 721 C CA . PRO A 1 92 ? 4.184 -4.012 22.115 1.00 95.81 92 PRO A CA 1
ATOM 722 C C . PRO A 1 92 ? 2.747 -3.738 21.667 1.00 95.81 92 PRO A C 1
ATOM 724 O O . PRO A 1 92 ? 1.976 -4.667 21.495 1.00 95.81 92 PRO A O 1
ATOM 727 N N . TRP A 1 93 ? 2.342 -2.481 21.514 1.00 95.62 93 TRP A N 1
ATOM 728 C CA . TRP A 1 93 ? 0.999 -2.091 21.083 1.00 95.62 93 TRP A CA 1
ATOM 729 C C . TRP A 1 93 ? 0.866 -1.946 19.559 1.00 95.62 93 TRP A C 1
ATOM 731 O O . TRP A 1 93 ? -0.253 -1.779 19.082 1.00 95.62 93 TRP A O 1
ATOM 741 N N . VAL A 1 94 ? 1.966 -2.043 18.802 1.00 97.19 94 VAL A N 1
ATOM 742 C CA . VAL A 1 94 ? 1.952 -2.146 17.335 1.00 97.19 94 VAL A CA 1
ATOM 743 C C . VAL A 1 94 ? 2.016 -3.623 16.973 1.00 97.19 94 VAL A C 1
ATOM 745 O O . VAL A 1 94 ? 3.097 -4.209 16.924 1.00 97.19 94 VAL A O 1
ATOM 748 N N . LYS A 1 95 ? 0.856 -4.248 16.770 1.00 96.06 95 LYS A N 1
ATOM 749 C CA . LYS A 1 95 ? 0.759 -5.683 16.476 1.00 96.06 95 LYS A CA 1
ATOM 750 C C . LYS A 1 95 ? 0.056 -5.927 15.143 1.00 96.06 95 LYS A C 1
ATOM 752 O O . LYS A 1 95 ? -0.821 -5.142 14.795 1.00 96.06 95 LYS A O 1
ATOM 757 N N . PRO A 1 96 ? 0.374 -7.010 14.428 1.00 96.94 96 PRO A N 1
ATOM 758 C CA . PRO A 1 96 ? -0.533 -7.591 13.440 1.00 96.94 96 PRO A CA 1
ATOM 759 C C . PRO A 1 96 ? -1.883 -7.970 14.071 1.00 96.94 96 PRO A C 1
ATOM 761 O O . PRO A 1 96 ? -1.964 -8.119 15.294 1.00 96.94 96 PRO A O 1
ATOM 764 N N . VAL A 1 97 ? -2.929 -8.108 13.255 1.00 97.50 97 VAL A N 1
ATOM 765 C CA . VAL A 1 97 ? -4.212 -8.680 13.704 1.00 97.50 97 VAL A CA 1
ATOM 766 C C . VAL A 1 97 ? -4.053 -10.163 14.052 1.00 97.50 97 VAL A C 1
ATOM 768 O O . VAL A 1 97 ? -3.107 -10.814 13.601 1.00 97.50 97 VAL A O 1
ATOM 771 N N . GLU A 1 98 ? -4.962 -10.703 14.864 1.00 95.19 98 GLU A N 1
ATOM 772 C CA . GLU A 1 98 ? -4.879 -12.098 15.317 1.00 95.19 98 GLU A CA 1
ATOM 773 C C . GLU A 1 98 ? -5.124 -13.097 14.181 1.00 95.19 98 GLU A C 1
ATOM 775 O O . GLU A 1 98 ? -4.431 -14.115 14.100 1.00 95.19 98 GLU A O 1
ATOM 780 N N . ALA A 1 99 ? -6.078 -12.802 13.296 1.00 94.62 99 ALA A N 1
ATOM 781 C CA . ALA A 1 99 ? -6.375 -13.625 12.133 1.00 94.62 99 ALA A CA 1
ATOM 782 C C . ALA A 1 99 ? -6.940 -12.807 10.964 1.00 94.62 99 ALA A C 1
ATOM 784 O O . ALA A 1 99 ? -7.379 -11.665 11.112 1.00 94.62 99 ALA A O 1
ATOM 785 N N . ILE A 1 100 ? -6.902 -13.419 9.782 1.00 95.94 100 ILE A N 1
ATOM 786 C CA . ILE A 1 100 ? -7.515 -12.905 8.561 1.00 95.94 100 ILE A CA 1
ATOM 787 C C . ILE A 1 100 ? -8.306 -14.047 7.936 1.00 95.94 100 ILE A C 1
ATOM 789 O O . ILE A 1 100 ? -7.752 -15.114 7.664 1.00 95.94 100 ILE A O 1
ATOM 793 N N . GLU A 1 101 ? -9.590 -13.815 7.697 1.00 96.25 101 GLU A N 1
ATOM 794 C CA . GLU A 1 101 ? -10.385 -14.639 6.793 1.00 96.25 101 GLU A CA 1
ATOM 795 C C . GLU A 1 101 ? -10.203 -14.087 5.376 1.00 96.25 101 GLU A C 1
ATOM 797 O O . GLU A 1 101 ? -10.433 -12.903 5.133 1.00 96.25 101 GLU A O 1
ATOM 802 N N . PHE A 1 102 ? -9.746 -14.936 4.455 1.00 95.75 102 PHE A N 1
ATOM 803 C CA . PHE A 1 102 ? -9.479 -14.572 3.066 1.00 95.75 102 PHE A CA 1
ATOM 804 C C . PHE A 1 102 ? -10.378 -15.380 2.134 1.00 95.75 102 PHE A C 1
ATOM 806 O O . PHE A 1 102 ? -10.344 -16.613 2.150 1.00 95.75 102 PHE A O 1
ATOM 813 N N . VAL A 1 103 ? -11.121 -14.685 1.278 1.00 96.31 103 VAL A N 1
ATOM 814 C CA . VAL A 1 103 ? -11.920 -15.267 0.199 1.00 96.31 103 VAL A CA 1
ATOM 815 C C . VAL A 1 103 ? -11.401 -14.709 -1.126 1.00 96.31 103 VAL A C 1
ATOM 817 O O . VAL A 1 103 ? -11.504 -13.515 -1.399 1.00 96.31 103 VAL A O 1
ATOM 820 N N . GLY A 1 104 ? -10.791 -15.579 -1.933 1.00 94.00 104 GLY A N 1
ATOM 821 C CA . GLY A 1 104 ? -10.281 -15.232 -3.257 1.00 94.00 104 GLY A CA 1
ATOM 822 C C . GLY A 1 104 ? -11.272 -15.619 -4.348 1.00 94.00 104 GLY A C 1
ATOM 823 O O . 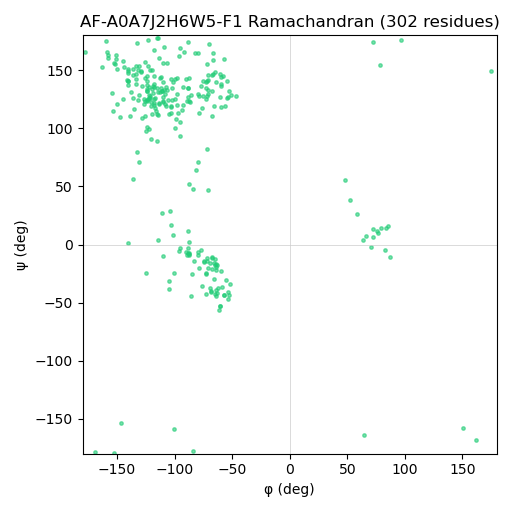GLY A 1 104 ? -11.471 -16.805 -4.600 1.00 94.00 104 GLY A O 1
ATOM 824 N N . GLU A 1 105 ? -11.839 -14.625 -5.025 1.00 92.56 105 GLU A N 1
ATOM 825 C CA . GLU A 1 105 ? -12.778 -14.776 -6.140 1.00 92.56 105 GLU A CA 1
ATOM 826 C C . GLU A 1 105 ? -12.329 -13.878 -7.304 1.00 92.56 105 GLU A C 1
ATOM 828 O O . GLU A 1 105 ? -12.956 -12.846 -7.550 1.00 92.56 105 GLU A O 1
ATOM 833 N N . PRO A 1 106 ? -11.222 -14.205 -8.011 1.00 89.31 106 PRO A N 1
ATOM 834 C CA . PRO A 1 106 ? -10.654 -13.332 -9.038 1.00 89.31 106 PRO A CA 1
ATOM 835 C C . PRO A 1 106 ? -11.726 -12.779 -9.997 1.00 89.31 106 PRO A C 1
ATOM 837 O O . PRO A 1 106 ? -12.500 -13.565 -10.550 1.00 89.31 106 PRO A O 1
ATOM 840 N N . PRO A 1 107 ? -11.784 -11.448 -10.212 1.00 91.38 107 PRO A N 1
ATOM 841 C CA . PRO A 1 107 ? -10.771 -10.435 -9.873 1.00 91.38 107 PRO A CA 1
ATOM 842 C C . PRO A 1 107 ? -10.856 -9.819 -8.462 1.00 91.38 107 PRO A C 1
ATOM 844 O O . PRO A 1 107 ? -10.202 -8.808 -8.214 1.00 91.38 107 PRO A O 1
ATOM 847 N N . LEU A 1 108 ? -11.657 -10.379 -7.555 1.00 96.00 108 LEU A N 1
ATOM 848 C CA . LEU A 1 108 ? -11.864 -9.874 -6.197 1.00 96.00 108 LEU A CA 1
ATOM 849 C C . LEU A 1 108 ? -11.054 -10.667 -5.162 1.00 96.00 108 LEU A C 1
ATOM 851 O O . LEU A 1 108 ? -10.989 -11.897 -5.195 1.00 96.00 108 LEU A O 1
ATOM 855 N N . ALA A 1 109 ? -10.493 -9.957 -4.191 1.00 97.69 109 ALA A N 1
ATOM 856 C CA . ALA A 1 109 ? -9.982 -10.512 -2.947 1.00 97.69 109 ALA A CA 1
ATOM 857 C C . ALA A 1 109 ? -10.719 -9.869 -1.774 1.00 97.69 109 ALA A C 1
ATOM 859 O O . ALA A 1 109 ? -10.693 -8.647 -1.617 1.00 97.69 109 ALA A O 1
ATOM 860 N N . LEU A 1 110 ? -11.359 -10.689 -0.949 1.00 98.38 110 LEU A N 1
ATOM 861 C CA . LEU A 1 110 ? -12.104 -10.245 0.222 1.00 98.38 110 LEU A CA 1
ATOM 862 C C . LEU A 1 110 ? -11.352 -10.682 1.476 1.00 98.38 110 LEU A C 1
ATOM 864 O O . LEU A 1 110 ? -11.073 -11.867 1.661 1.00 98.38 110 LEU A O 1
ATOM 868 N N . LEU A 1 111 ? -10.996 -9.722 2.323 1.00 98.19 111 LEU A N 1
ATOM 869 C CA . LEU A 1 111 ? -10.287 -9.953 3.574 1.00 98.19 111 LEU A CA 1
ATOM 870 C C . LEU A 1 111 ? -11.124 -9.423 4.730 1.00 98.19 111 LEU A C 1
ATOM 872 O O . LEU A 1 111 ? -11.489 -8.250 4.744 1.00 98.19 111 LEU A O 1
ATOM 876 N N . ARG A 1 112 ? -11.367 -10.254 5.739 1.00 98.50 112 ARG A N 1
ATOM 877 C CA . ARG A 1 112 ? -11.926 -9.825 7.021 1.00 98.50 112 ARG A CA 1
ATOM 878 C C . ARG A 1 112 ? -10.853 -9.940 8.089 1.00 98.50 112 ARG A C 1
ATOM 880 O O . ARG A 1 112 ? -10.282 -11.009 8.289 1.00 98.50 112 ARG A O 1
ATOM 887 N N . TYR A 1 113 ? -10.573 -8.832 8.764 1.00 98.31 113 TYR A N 1
ATOM 888 C CA . TYR A 1 113 ? -9.540 -8.777 9.791 1.00 98.31 113 TYR A CA 1
ATOM 889 C C . TYR A 1 113 ? -10.149 -9.060 11.165 1.00 98.31 113 TYR A C 1
ATOM 891 O O . TYR A 1 113 ? -11.032 -8.334 11.629 1.00 98.31 113 TYR A O 1
ATOM 899 N N . GLU A 1 114 ? -9.666 -10.106 11.827 1.00 97.19 114 GLU A N 1
ATOM 900 C CA . GLU A 1 114 ? -10.167 -10.559 13.120 1.00 97.19 114 GLU A CA 1
ATOM 901 C C . GLU A 1 114 ? -9.188 -10.179 14.234 1.00 97.19 114 GLU A C 1
ATOM 903 O O . GLU A 1 114 ? -8.071 -10.691 14.322 1.00 97.19 114 GLU A O 1
ATOM 908 N N . ASP A 1 115 ? -9.614 -9.261 15.100 1.00 96.81 115 ASP A N 1
ATOM 909 C CA . ASP A 1 115 ? -8.905 -8.913 16.329 1.00 96.81 115 ASP A CA 1
ATOM 910 C C . ASP A 1 115 ? -9.907 -8.375 17.366 1.00 96.81 115 ASP A C 1
ATOM 912 O O . ASP A 1 115 ? -10.500 -7.314 17.147 1.00 96.81 115 ASP A O 1
ATOM 916 N N . PRO A 1 116 ? -10.120 -9.064 18.502 1.00 95.44 116 PRO A N 1
ATOM 917 C CA . PRO A 1 116 ? -11.091 -8.642 19.512 1.00 95.44 116 PRO A CA 1
ATOM 918 C C . PRO A 1 116 ? -10.793 -7.288 20.170 1.00 95.44 116 PRO A C 1
ATOM 920 O O . PRO A 1 116 ? -11.678 -6.718 20.806 1.00 95.44 116 PRO A O 1
ATOM 923 N N . ALA A 1 117 ? -9.562 -6.774 20.068 1.00 95.25 117 ALA A N 1
ATOM 924 C CA . ALA A 1 117 ? -9.214 -5.472 20.626 1.00 95.25 117 ALA A CA 1
ATOM 925 C C . ALA A 1 117 ? -9.578 -4.308 19.693 1.00 95.25 117 ALA A C 1
ATOM 927 O O . ALA A 1 117 ? -9.549 -3.158 20.132 1.00 95.25 117 ALA A O 1
ATOM 928 N N . LEU A 1 118 ? -9.881 -4.566 18.415 1.00 96.44 118 LEU A N 1
ATOM 929 C CA . LEU A 1 118 ? -10.350 -3.521 17.512 1.00 96.44 118 LEU A CA 1
ATOM 930 C C . LEU A 1 118 ? -11.772 -3.097 17.882 1.00 96.44 118 LEU A C 1
ATOM 932 O O . LEU A 1 118 ? -12.672 -3.909 18.074 1.00 96.44 118 LEU A O 1
ATOM 936 N N . HIS A 1 119 ? -11.981 -1.784 17.942 1.00 95.75 119 HIS A N 1
ATOM 937 C CA . HIS A 1 119 ? -13.279 -1.197 18.279 1.00 95.75 119 HIS A CA 1
ATOM 938 C C . HIS A 1 119 ? -14.263 -1.181 17.095 1.00 95.75 119 HIS A C 1
ATOM 940 O O . HIS A 1 119 ? -15.438 -0.860 17.271 1.00 95.75 119 HIS A O 1
ATOM 946 N N . VAL A 1 120 ? -13.784 -1.518 15.895 1.00 97.62 120 VAL A N 1
ATOM 947 C CA . VAL A 1 120 ? -14.541 -1.530 14.638 1.00 97.62 120 VAL A CA 1
ATOM 948 C C . VAL A 1 120 ? -14.291 -2.847 13.907 1.00 97.62 120 VAL A C 1
ATOM 950 O O . VAL A 1 120 ? -13.209 -3.421 14.025 1.00 97.62 120 VAL A O 1
ATOM 953 N N . GLU A 1 121 ? -15.268 -3.319 13.134 1.00 98.50 121 GLU A N 1
ATOM 954 C CA . GLU A 1 121 ? -14.998 -4.320 12.097 1.00 98.50 121 GLU A CA 1
ATOM 955 C C . GLU A 1 121 ? -14.237 -3.675 10.953 1.00 98.50 121 GLU A C 1
ATOM 957 O O . GLU A 1 121 ? -14.541 -2.543 10.569 1.00 98.50 121 GLU A O 1
ATOM 962 N N . VAL A 1 122 ? -13.279 -4.419 10.408 1.00 98.69 122 VAL A N 1
ATOM 963 C CA . VAL A 1 122 ? -12.490 -4.013 9.252 1.00 98.69 122 VAL A CA 1
ATOM 964 C C . VAL A 1 122 ? -12.579 -5.123 8.217 1.00 98.69 122 VAL A C 1
ATOM 966 O O . VAL A 1 122 ? -12.183 -6.261 8.475 1.00 98.69 122 VAL A O 1
ATOM 969 N N . GLU A 1 123 ? -13.084 -4.775 7.044 1.00 98.75 123 GLU A N 1
ATOM 970 C CA . GLU A 1 123 ? -13.100 -5.630 5.860 1.00 98.75 123 GLU A CA 1
ATOM 971 C C . GLU A 1 123 ? -12.401 -4.895 4.714 1.00 98.75 123 GLU A C 1
ATOM 973 O O . GLU A 1 123 ? -12.495 -3.671 4.616 1.00 98.75 123 GLU A O 1
ATOM 978 N N . LEU A 1 124 ? -11.695 -5.625 3.857 1.00 98.75 124 LEU A N 1
ATOM 979 C CA . LEU A 1 124 ? -11.074 -5.125 2.637 1.00 98.75 124 LEU A CA 1
ATOM 980 C C . LEU A 1 124 ? -11.626 -5.897 1.440 1.00 98.75 124 LEU A C 1
ATOM 982 O O . LEU A 1 124 ? -11.522 -7.117 1.382 1.00 98.75 124 LEU A O 1
ATOM 986 N N . GLU A 1 125 ? -12.142 -5.164 0.462 1.00 98.56 125 GLU A N 1
ATOM 987 C CA . GLU A 1 125 ? -12.348 -5.637 -0.904 1.00 98.56 125 GLU A CA 1
ATOM 988 C C . GLU A 1 125 ? -11.232 -5.053 -1.779 1.00 98.56 125 GLU A C 1
ATOM 990 O O . GLU A 1 125 ? -11.153 -3.834 -1.964 1.00 98.56 125 GLU A O 1
ATOM 995 N N . ALA A 1 126 ? -10.349 -5.912 -2.288 1.00 98.50 126 ALA A N 1
ATOM 996 C CA . ALA A 1 126 ? -9.271 -5.532 -3.192 1.00 98.50 126 ALA A CA 1
ATOM 997 C C . ALA A 1 126 ? -9.514 -6.089 -4.598 1.00 98.50 126 ALA A C 1
ATOM 999 O O . ALA A 1 126 ? -9.831 -7.269 -4.747 1.00 98.50 126 ALA A O 1
ATOM 1000 N N . PHE A 1 127 ? -9.378 -5.251 -5.626 1.00 98.06 127 PHE A N 1
ATOM 1001 C CA . PHE A 1 127 ? -9.638 -5.654 -7.009 1.00 98.06 127 PHE A CA 1
ATOM 1002 C C . PHE A 1 127 ? -8.945 -4.753 -8.033 1.00 98.06 127 PHE A C 1
ATOM 1004 O O . PHE A 1 127 ? -8.524 -3.637 -7.730 1.00 98.06 127 PHE A O 1
ATOM 1011 N N . SER A 1 128 ? -8.893 -5.226 -9.274 1.00 96.75 128 SER A N 1
ATOM 1012 C CA . SER A 1 128 ? -8.576 -4.423 -10.457 1.00 96.75 128 SER A CA 1
ATOM 1013 C C . SER A 1 128 ? -9.751 -4.468 -11.431 1.00 96.75 128 SER A C 1
ATOM 1015 O O . SER A 1 128 ? -10.489 -5.459 -11.445 1.00 96.75 128 SER A O 1
ATOM 1017 N N . PRO A 1 129 ? -9.977 -3.415 -12.234 1.00 91.50 129 PRO A N 1
ATOM 1018 C CA . PRO A 1 129 ? -11.086 -3.408 -13.174 1.00 91.50 129 PRO A CA 1
ATOM 1019 C C . PRO A 1 129 ? -10.832 -4.455 -14.264 1.00 91.50 129 PRO A C 1
ATOM 1021 O O . PRO A 1 129 ? -9.939 -4.290 -15.084 1.00 91.50 129 PRO A O 1
ATOM 1024 N N . LEU A 1 130 ? -11.614 -5.536 -14.277 1.00 93.19 130 LEU A N 1
ATOM 1025 C CA . LEU A 1 130 ? -11.687 -6.494 -15.383 1.00 93.19 130 LEU A CA 1
ATOM 1026 C C . LEU A 1 130 ? -13.150 -6.594 -15.817 1.00 93.19 130 LEU A C 1
ATOM 1028 O O . LEU A 1 130 ? -13.971 -7.229 -15.157 1.00 93.19 130 LEU A O 1
ATOM 1032 N N . ILE A 1 131 ? -13.478 -5.911 -16.911 1.00 94.69 131 ILE A N 1
ATOM 1033 C CA . ILE A 1 131 ? -14.845 -5.690 -17.384 1.00 94.69 131 ILE A CA 1
ATOM 1034 C C . ILE A 1 131 ? -15.014 -6.401 -18.735 1.00 94.69 131 ILE A C 1
ATOM 1036 O O . ILE A 1 131 ? -14.412 -5.988 -19.732 1.00 94.69 131 ILE A O 1
ATOM 1040 N N . PRO A 1 132 ? -15.836 -7.465 -18.813 1.00 93.75 132 PRO A N 1
ATOM 1041 C CA . PRO A 1 132 ? -16.056 -8.189 -20.059 1.00 93.75 132 PRO A CA 1
ATOM 1042 C C . PRO A 1 132 ? -16.504 -7.271 -21.204 1.00 93.75 132 PRO A C 1
ATOM 1044 O O . PRO A 1 132 ? -17.488 -6.546 -21.087 1.00 93.75 132 PRO A O 1
ATOM 1047 N N . GLY A 1 133 ? -15.783 -7.325 -22.326 1.00 95.06 133 GLY A N 1
ATOM 1048 C CA . GLY A 1 133 ? -16.077 -6.527 -23.521 1.00 95.06 133 GLY A CA 1
ATOM 1049 C C . GLY A 1 133 ? -15.538 -5.091 -23.505 1.00 95.06 133 GLY A C 1
ATOM 1050 O O . GLY A 1 133 ? -15.614 -4.425 -24.534 1.00 95.06 133 GLY A O 1
ATOM 1051 N N . ASP A 1 134 ? -14.945 -4.627 -22.402 1.00 95.94 134 ASP A N 1
ATOM 1052 C CA . ASP A 1 134 ? -14.367 -3.285 -22.288 1.00 95.94 134 ASP A CA 1
ATOM 1053 C C . ASP A 1 134 ? -12.850 -3.362 -22.090 1.00 95.94 134 ASP A C 1
ATOM 1055 O O . ASP A 1 134 ? -12.337 -3.435 -20.972 1.00 95.94 134 ASP A O 1
ATOM 1059 N N . VAL A 1 135 ? -12.116 -3.373 -23.204 1.00 93.81 135 VAL A N 1
ATOM 1060 C CA . VAL A 1 135 ? -10.651 -3.503 -23.199 1.00 93.81 135 VAL A CA 1
ATOM 1061 C C . VAL A 1 135 ? -9.984 -2.304 -22.533 1.00 93.81 135 VAL A C 1
ATOM 1063 O O . VAL A 1 135 ? -9.062 -2.494 -21.748 1.00 93.81 135 VAL A O 1
ATOM 1066 N N . LYS A 1 136 ? -10.451 -1.080 -22.810 1.00 93.88 136 LYS A N 1
ATOM 1067 C CA . LYS A 1 136 ? -9.824 0.137 -22.279 1.00 93.88 136 LYS A CA 1
ATOM 1068 C C . LYS A 1 136 ? -9.867 0.132 -20.756 1.00 93.88 136 LYS A C 1
ATOM 1070 O O . LYS A 1 136 ? -8.825 0.267 -20.120 1.00 93.88 136 LYS A O 1
ATOM 1075 N N . ASN A 1 137 ? -11.054 -0.055 -20.179 1.00 95.25 137 ASN A N 1
ATOM 1076 C CA . ASN A 1 137 ? -11.200 -0.030 -18.727 1.00 95.25 137 ASN A CA 1
ATOM 1077 C C . ASN A 1 137 ? -10.618 -1.287 -18.067 1.00 95.25 137 ASN A C 1
ATOM 1079 O O . ASN A 1 137 ? -10.166 -1.213 -16.929 1.00 95.25 137 ASN A O 1
ATOM 1083 N N . SER A 1 138 ? -10.543 -2.408 -18.793 1.00 96.12 138 SER A N 1
ATOM 1084 C CA . SER A 1 138 ? -9.855 -3.613 -18.314 1.00 96.12 138 SER A CA 1
ATOM 1085 C C . SER A 1 138 ? -8.330 -3.521 -18.350 1.00 96.12 138 SER A C 1
ATOM 1087 O O . SER A 1 138 ? -7.665 -4.351 -17.744 1.00 96.12 138 SER A O 1
ATOM 1089 N N . SER A 1 139 ? -7.759 -2.549 -19.063 1.00 95.69 139 SER A N 1
ATOM 1090 C CA . SER A 1 139 ? -6.312 -2.328 -19.186 1.00 95.69 139 SER A CA 1
ATOM 1091 C C . SER A 1 139 ? -5.815 -1.157 -18.334 1.00 95.69 139 SER A C 1
ATOM 1093 O O . SER A 1 139 ? -4.711 -0.667 -18.561 1.00 95.69 139 SER A O 1
ATOM 1095 N N . ILE A 1 140 ? -6.598 -0.698 -17.353 1.00 96.94 140 ILE A N 1
ATOM 1096 C CA . ILE A 1 140 ? -6.152 0.338 -16.416 1.00 96.94 140 ILE A CA 1
ATOM 1097 C C . ILE A 1 140 ? -5.126 -0.276 -15.441 1.00 96.94 140 ILE A C 1
ATOM 1099 O O . ILE A 1 140 ? -5.437 -1.276 -14.786 1.00 96.94 140 ILE A O 1
ATOM 1103 N N . PRO A 1 141 ? -3.917 0.302 -15.311 1.00 97.62 141 PRO A N 1
ATOM 1104 C CA . PRO A 1 141 ? -2.867 -0.195 -14.424 1.00 97.62 141 PRO A CA 1
ATOM 1105 C C . PRO A 1 141 ? -3.132 0.229 -12.973 1.00 97.62 141 PRO A C 1
ATOM 1107 O O . PRO A 1 141 ? -2.472 1.120 -12.437 1.00 97.62 141 PRO A O 1
ATOM 1110 N N . ALA A 1 142 ? -4.153 -0.370 -12.357 1.00 97.75 142 ALA A N 1
ATOM 1111 C CA . ALA A 1 142 ? -4.616 0.007 -11.028 1.00 97.75 142 ALA A CA 1
ATOM 1112 C C . ALA A 1 142 ? -5.005 -1.188 -10.155 1.00 97.75 142 ALA A C 1
ATOM 1114 O O . ALA A 1 142 ? -5.567 -2.175 -10.634 1.00 97.75 142 ALA A O 1
ATOM 1115 N N . ALA A 1 143 ? -4.792 -1.038 -8.850 1.00 98.19 143 ALA A N 1
ATOM 1116 C CA . ALA A 1 143 ? -5.338 -1.874 -7.791 1.00 98.19 143 ALA A CA 1
ATOM 1117 C C . ALA A 1 143 ? -6.125 -0.994 -6.808 1.00 98.19 143 ALA A C 1
ATOM 1119 O O . ALA A 1 143 ? -5.611 -0.005 -6.282 1.00 98.19 143 ALA A O 1
ATOM 1120 N N . VAL A 1 144 ? -7.382 -1.351 -6.572 1.00 98.19 144 VAL A N 1
ATOM 1121 C CA . VAL A 1 144 ? -8.304 -0.651 -5.677 1.00 98.19 144 VAL A CA 1
ATOM 1122 C C . VAL A 1 144 ? -8.401 -1.426 -4.369 1.00 98.19 144 VAL A C 1
ATOM 1124 O O . VAL A 1 144 ? -8.569 -2.639 -4.390 1.00 98.19 144 VAL A O 1
ATOM 1127 N N . PHE A 1 145 ? -8.339 -0.722 -3.240 1.00 98.50 145 PHE A N 1
ATOM 1128 C CA . PHE A 1 145 ? -8.452 -1.270 -1.890 1.00 98.50 145 PHE A CA 1
ATOM 1129 C C . PHE A 1 145 ? -9.573 -0.548 -1.139 1.00 98.50 145 PHE A C 1
ATOM 1131 O O . PHE A 1 145 ? -9.383 0.557 -0.621 1.00 98.50 145 PHE A O 1
ATOM 1138 N N . ARG A 1 146 ? -10.763 -1.152 -1.100 1.00 98.19 146 ARG A N 1
ATOM 1139 C CA . ARG A 1 146 ? -11.942 -0.606 -0.417 1.00 98.19 146 ARG A CA 1
ATOM 1140 C C . ARG A 1 146 ? -12.042 -1.185 0.983 1.00 98.19 146 ARG A C 1
ATOM 1142 O O . ARG A 1 146 ? -12.445 -2.330 1.160 1.00 98.19 146 ARG A O 1
ATOM 1149 N N . PHE A 1 147 ? -11.716 -0.367 1.972 1.00 98.44 147 PHE A N 1
ATOM 1150 C CA . PHE A 1 147 ? -11.873 -0.716 3.373 1.00 98.44 147 PHE A CA 1
ATOM 1151 C C . PHE A 1 147 ? -13.247 -0.316 3.870 1.00 98.44 147 PHE A C 1
ATOM 1153 O O . PHE A 1 147 ? -13.629 0.852 3.812 1.00 98.44 147 PHE A O 1
ATOM 1160 N N . LYS A 1 148 ? -13.969 -1.289 4.398 1.00 98.50 148 LYS A N 1
ATOM 1161 C CA . LYS A 1 148 ? -15.261 -1.116 5.033 1.00 98.50 148 LYS A CA 1
ATOM 1162 C C . LYS A 1 148 ? -15.063 -1.171 6.543 1.00 98.50 148 LYS A C 1
ATOM 1164 O O . LYS A 1 148 ? -14.584 -2.167 7.081 1.00 98.50 148 LYS A O 1
ATOM 1169 N N . LEU A 1 149 ? -15.397 -0.069 7.207 1.00 98.31 149 LEU A N 1
ATOM 1170 C CA . LEU A 1 149 ? -15.228 0.119 8.642 1.00 98.31 149 LEU A CA 1
ATOM 1171 C C . LEU A 1 149 ? -16.600 0.228 9.293 1.00 98.31 149 LEU A C 1
ATOM 1173 O O . LEU A 1 149 ? -17.369 1.125 8.942 1.00 98.31 149 LEU A O 1
ATOM 1177 N N . ARG A 1 150 ? -16.900 -0.655 10.247 1.00 98.50 150 ARG A N 1
ATOM 1178 C CA . ARG A 1 150 ? -18.182 -0.651 10.962 1.00 98.50 150 ARG A CA 1
ATOM 1179 C C . ARG A 1 150 ? -17.983 -0.554 12.463 1.00 98.50 150 ARG A C 1
ATOM 1181 O O . ARG A 1 150 ? -17.331 -1.404 13.067 1.00 98.50 150 ARG A O 1
ATOM 1188 N N . ASN A 1 151 ? -18.585 0.452 13.086 1.00 98.00 151 ASN A N 1
ATOM 1189 C CA . ASN A 1 151 ? -18.562 0.586 14.535 1.00 98.00 151 ASN A CA 1
ATOM 1190 C C . ASN A 1 151 ? -19.545 -0.403 15.182 1.00 98.00 151 ASN A C 1
ATOM 1192 O O . ASN A 1 151 ? -20.754 -0.334 14.968 1.00 98.00 151 ASN A O 1
ATOM 1196 N N . LYS A 1 152 ? -19.011 -1.322 15.991 1.00 89.06 152 LYS A N 1
ATOM 1197 C CA . LYS A 1 152 ? -19.784 -2.328 16.739 1.00 89.06 152 LYS A CA 1
ATOM 1198 C C . LYS A 1 152 ? -20.267 -1.852 18.105 1.00 89.06 152 LYS A C 1
ATOM 1200 O O . LYS A 1 152 ? -20.966 -2.594 18.790 1.00 89.06 152 LYS A O 1
ATOM 1205 N N . ARG A 1 153 ? -19.829 -0.676 18.538 1.00 93.38 153 ARG A N 1
ATOM 1206 C CA . ARG A 1 153 ? -20.059 -0.170 19.885 1.00 93.38 153 ARG A CA 1
ATOM 1207 C C . ARG A 1 153 ? -21.283 0.737 19.944 1.00 93.38 153 ARG A C 1
ATOM 1209 O O . ARG A 1 153 ? -21.832 1.149 18.923 1.00 93.38 153 ARG A O 1
ATOM 1216 N N . GLU A 1 154 ? -21.685 1.043 21.171 1.00 94.81 154 GLU A N 1
ATOM 1217 C CA . GLU A 1 154 ? -22.770 1.979 21.485 1.00 94.81 154 GLU A CA 1
ATOM 1218 C C . GLU A 1 154 ? -22.280 3.433 21.609 1.00 94.81 154 GLU A C 1
ATOM 1220 O O . GLU A 1 154 ? -23.086 4.355 21.706 1.00 94.81 154 GLU A O 1
ATOM 1225 N N . ASP A 1 155 ? -20.962 3.650 21.580 1.00 95.38 155 ASP A N 1
ATOM 1226 C CA . ASP A 1 155 ? -20.289 4.946 21.609 1.00 95.38 155 ASP A CA 1
ATOM 1227 C C . ASP A 1 155 ? -19.554 5.257 20.293 1.00 95.38 155 ASP A C 1
ATOM 1229 O O . ASP A 1 155 ? -19.273 4.374 19.483 1.00 95.38 155 ASP A O 1
ATOM 1233 N N . GLU A 1 156 ? -19.263 6.540 20.059 1.00 97.50 156 GLU A N 1
ATOM 1234 C CA . GLU A 1 156 ? -18.492 6.996 18.895 1.00 97.50 156 GLU A CA 1
ATOM 1235 C C . GLU A 1 156 ? -17.060 6.445 18.929 1.00 97.50 156 GLU A C 1
ATOM 1237 O O . GLU A 1 156 ? -16.409 6.431 19.980 1.00 97.50 156 GLU A O 1
ATOM 1242 N N . VAL A 1 157 ? -16.555 6.048 17.760 1.00 98.19 157 VAL A N 1
ATOM 1243 C CA . VAL A 1 157 ? -15.179 5.575 17.582 1.00 98.19 157 VAL A CA 1
ATOM 1244 C C . VAL A 1 157 ? -14.481 6.409 16.520 1.00 98.19 157 VAL A C 1
ATOM 1246 O O . VAL A 1 157 ? -14.931 6.493 15.380 1.00 98.19 157 VAL A O 1
ATOM 1249 N N . GLU A 1 158 ? -13.347 6.991 16.888 1.00 98.00 158 GLU A N 1
ATOM 1250 C CA . GLU A 1 158 ? -12.402 7.576 15.945 1.00 98.00 158 GLU A CA 1
ATOM 1251 C C . GLU A 1 158 ? -11.579 6.451 15.307 1.00 98.00 158 GLU A C 1
ATOM 1253 O O . GLU A 1 158 ? -10.999 5.621 16.015 1.00 98.00 158 GLU A O 1
ATOM 1258 N N . ALA A 1 159 ? -11.521 6.414 13.979 1.00 98.00 159 ALA A N 1
ATOM 1259 C CA . ALA A 1 159 ? -10.727 5.462 13.219 1.00 98.00 159 ALA A CA 1
ATOM 1260 C C . ALA A 1 159 ? -9.767 6.201 12.281 1.00 98.00 159 ALA A C 1
ATOM 1262 O O . ALA A 1 159 ? -10.170 7.115 11.564 1.00 98.00 159 ALA A O 1
ATOM 1263 N N . SER A 1 160 ? -8.511 5.763 12.264 1.00 98.44 160 SER A N 1
ATOM 1264 C CA . SER A 1 160 ? -7.501 6.218 11.313 1.00 98.44 160 SER A CA 1
ATOM 1265 C C . SER A 1 160 ? -6.996 5.027 10.525 1.00 98.44 160 SER A C 1
ATOM 1267 O O . SER A 1 160 ? -6.452 4.089 11.108 1.00 98.44 160 SER A O 1
ATOM 1269 N N . LEU A 1 161 ? -7.182 5.059 9.213 1.00 98.44 161 LEU A N 1
ATOM 1270 C CA . LEU A 1 161 ? -6.689 4.047 8.297 1.00 98.44 161 LEU A CA 1
ATOM 1271 C C . LEU A 1 161 ? -5.450 4.595 7.598 1.00 98.44 161 LEU A C 1
ATOM 1273 O O . LEU A 1 161 ? -5.484 5.678 7.025 1.00 98.44 161 LEU A O 1
ATOM 1277 N N . LEU A 1 162 ? -4.348 3.865 7.695 1.00 98.38 162 LEU A N 1
ATOM 1278 C CA . LEU A 1 162 ? -3.041 4.258 7.196 1.00 98.38 162 LEU A CA 1
ATOM 1279 C C . LEU A 1 162 ? -2.588 3.271 6.132 1.00 98.38 162 LEU A C 1
ATOM 1281 O O . LEU A 1 162 ? -2.696 2.059 6.320 1.00 98.38 162 LEU A O 1
ATOM 1285 N N . VAL A 1 163 ? -2.009 3.796 5.059 1.00 98.75 163 VAL A N 1
ATOM 1286 C CA . VAL A 1 163 ? -1.276 3.029 4.058 1.00 98.75 163 VAL A CA 1
ATOM 1287 C C . VAL A 1 163 ? 0.138 3.586 3.926 1.00 98.75 163 VAL A C 1
ATOM 1289 O O . VAL A 1 163 ? 0.336 4.798 3.833 1.00 98.75 163 VAL A O 1
ATOM 1292 N N . GLY A 1 164 ? 1.125 2.696 3.940 1.00 98.69 164 GLY A N 1
ATOM 1293 C CA . GLY A 1 164 ? 2.509 3.011 3.618 1.00 98.69 164 GLY A CA 1
ATOM 1294 C C . GLY A 1 164 ? 2.963 2.224 2.402 1.00 98.69 164 GLY A C 1
ATOM 1295 O O . GLY A 1 164 ? 2.686 1.031 2.314 1.00 98.69 164 GLY A O 1
ATOM 1296 N N . VAL A 1 165 ? 3.655 2.879 1.473 1.00 98.88 165 VAL A N 1
ATOM 1297 C CA . VAL A 1 165 ? 4.209 2.245 0.270 1.00 98.88 165 VAL A CA 1
ATOM 1298 C C . VAL A 1 165 ? 5.615 2.766 -0.004 1.00 98.88 165 VAL A C 1
ATOM 1300 O O . VAL A 1 165 ? 5.864 3.970 0.063 1.00 98.88 165 VAL A O 1
ATOM 1303 N N . LYS A 1 166 ? 6.561 1.859 -0.249 1.00 98.75 166 LYS A N 1
ATOM 1304 C CA . LYS A 1 166 ? 7.942 2.208 -0.572 1.00 98.75 166 LYS A CA 1
ATOM 1305 C C . LYS A 1 166 ? 7.990 2.812 -1.971 1.00 98.75 166 LYS A C 1
ATOM 1307 O O . LYS A 1 166 ? 7.323 2.329 -2.884 1.00 98.75 166 LYS A O 1
ATOM 1312 N N . ASN A 1 167 ? 8.825 3.828 -2.154 1.00 98.69 167 ASN A N 1
ATOM 1313 C CA . ASN A 1 167 ? 9.192 4.263 -3.493 1.00 98.69 167 ASN A CA 1
ATOM 1314 C C . ASN A 1 167 ? 10.009 3.147 -4.200 1.00 98.69 167 ASN A C 1
ATOM 1316 O O . ASN A 1 167 ? 11.073 2.777 -3.708 1.00 98.69 167 ASN A O 1
ATOM 1320 N N . PRO A 1 168 ? 9.558 2.590 -5.341 1.00 98.44 168 PRO A N 1
ATOM 1321 C CA . PRO A 1 168 ? 10.216 1.439 -5.965 1.00 98.44 168 PRO A CA 1
ATOM 1322 C C . PRO A 1 168 ? 11.575 1.782 -6.589 1.00 98.44 168 PRO A C 1
ATOM 1324 O O . PRO A 1 168 ? 12.401 0.894 -6.791 1.00 98.44 168 PRO A O 1
ATOM 1327 N N . PHE A 1 169 ? 11.834 3.059 -6.882 1.00 98.56 169 PHE A N 1
ATOM 1328 C CA . PHE A 1 169 ? 13.068 3.508 -7.522 1.00 98.56 169 PHE A CA 1
ATOM 1329 C C . PHE A 1 169 ? 14.275 3.448 -6.582 1.00 98.56 169 PHE A C 1
ATOM 1331 O O . PHE A 1 169 ? 15.392 3.274 -7.059 1.00 98.56 169 PHE A O 1
ATOM 1338 N N . THR A 1 170 ? 14.060 3.503 -5.261 1.00 98.00 170 THR A N 1
ATOM 1339 C CA . THR A 1 170 ? 15.137 3.400 -4.257 1.00 98.00 170 THR A CA 1
ATOM 1340 C C . THR A 1 170 ? 15.787 2.017 -4.216 1.00 98.00 170 THR A C 1
ATOM 1342 O O . THR A 1 170 ? 16.834 1.853 -3.596 1.00 98.00 170 THR A O 1
ATOM 1345 N N . ALA A 1 171 ? 15.190 1.021 -4.884 1.00 97.19 171 ALA A N 1
ATOM 1346 C CA . ALA A 1 171 ? 15.779 -0.301 -5.062 1.00 97.19 171 ALA A CA 1
ATOM 1347 C C . ALA A 1 171 ? 16.961 -0.310 -6.051 1.00 97.19 171 ALA A C 1
ATOM 1349 O O . ALA A 1 171 ? 17.691 -1.299 -6.111 1.00 97.19 171 ALA A O 1
ATOM 1350 N N . LEU A 1 172 ? 17.138 0.754 -6.841 1.00 96.94 172 LEU A N 1
ATOM 1351 C CA . LEU A 1 172 ? 18.253 0.902 -7.770 1.00 96.94 172 LEU A CA 1
ATOM 1352 C C . LEU A 1 172 ? 19.411 1.657 -7.114 1.00 96.94 172 LEU A C 1
ATOM 1354 O O . LEU A 1 172 ? 19.224 2.700 -6.492 1.00 96.94 172 LEU A O 1
ATOM 1358 N N . GLU A 1 173 ? 20.627 1.153 -7.304 1.00 94.44 173 GLU A N 1
ATOM 1359 C CA . GLU A 1 173 ? 21.840 1.825 -6.839 1.00 94.44 173 GLU A CA 1
ATOM 1360 C C . GLU A 1 173 ? 22.075 3.131 -7.615 1.00 94.44 173 GLU A C 1
ATOM 1362 O O . GLU A 1 173 ? 22.001 3.151 -8.845 1.00 94.44 173 GLU A O 1
ATOM 1367 N N . GLY A 1 174 ? 22.352 4.225 -6.896 1.00 95.69 174 GLY A N 1
ATOM 1368 C CA . GLY A 1 174 ? 22.612 5.545 -7.483 1.00 95.69 174 GLY A CA 1
ATOM 1369 C C . GLY A 1 174 ? 21.384 6.252 -8.070 1.00 95.69 174 GLY A C 1
ATOM 1370 O O . GLY A 1 174 ? 21.541 7.228 -8.802 1.00 95.69 174 GLY A O 1
ATOM 1371 N N . VAL A 1 175 ? 20.172 5.769 -7.776 1.00 97.94 175 VAL A N 1
ATOM 1372 C CA . VAL A 1 175 ? 18.908 6.397 -8.186 1.00 97.94 175 VAL A CA 1
ATOM 1373 C C . VAL A 1 175 ? 18.213 6.975 -6.962 1.00 97.94 175 VAL A C 1
ATOM 1375 O O . VAL A 1 175 ? 17.949 6.272 -5.985 1.00 97.94 175 VAL A O 1
ATOM 1378 N N . ALA A 1 176 ? 17.856 8.255 -7.034 1.00 98.44 176 ALA A N 1
ATOM 1379 C CA . ALA A 1 176 ? 17.073 8.896 -5.990 1.00 98.44 176 ALA A CA 1
ATOM 1380 C C . ALA A 1 176 ? 15.576 8.664 -6.235 1.00 98.44 176 ALA A C 1
ATOM 1382 O O . ALA A 1 176 ? 15.056 8.950 -7.314 1.00 98.44 176 ALA A O 1
ATOM 1383 N N . GLY A 1 177 ? 14.861 8.185 -5.221 1.00 98.62 177 GLY A N 1
ATOM 1384 C CA . GLY A 1 177 ? 13.404 8.187 -5.222 1.00 98.62 177 GLY A CA 1
ATOM 1385 C C . GLY A 1 177 ? 12.875 9.595 -4.953 1.00 98.62 177 GLY A C 1
ATOM 1386 O O . GLY A 1 177 ? 13.406 10.317 -4.109 1.00 98.62 177 GLY A O 1
ATOM 1387 N N . VAL A 1 178 ? 11.803 9.975 -5.640 1.00 98.75 178 VAL A N 1
ATOM 1388 C CA . VAL A 1 178 ? 11.066 11.225 -5.437 1.00 98.75 178 VAL A CA 1
ATOM 1389 C C . VAL A 1 178 ? 9.650 10.890 -5.002 1.00 98.75 178 VAL A C 1
ATOM 1391 O O . VAL A 1 178 ? 8.907 10.287 -5.773 1.00 98.75 178 VAL A O 1
ATOM 1394 N N . ASN A 1 179 ? 9.271 11.311 -3.798 1.00 98.88 179 ASN A N 1
ATOM 1395 C CA . ASN A 1 179 ? 7.891 11.284 -3.325 1.00 98.88 179 ASN A CA 1
ATOM 1396 C C . ASN A 1 179 ? 7.348 12.707 -3.246 1.00 98.88 179 ASN A C 1
ATOM 1398 O O . ASN A 1 179 ? 7.987 13.578 -2.656 1.00 98.88 179 ASN A O 1
ATOM 1402 N N . GLU A 1 180 ? 6.150 12.930 -3.770 1.00 98.69 180 GLU A N 1
ATOM 1403 C CA . GLU A 1 180 ? 5.438 14.201 -3.673 1.00 98.69 180 GLU A CA 1
ATOM 1404 C C . GLU A 1 180 ? 3.974 13.953 -3.327 1.00 98.69 180 GLU A C 1
ATOM 1406 O O . GLU A 1 180 ? 3.285 13.192 -4.002 1.00 98.69 180 GLU A O 1
ATOM 1411 N N . VAL A 1 181 ? 3.497 14.597 -2.267 1.00 98.44 181 VAL A N 1
ATOM 1412 C CA . VAL A 1 181 ? 2.096 14.576 -1.871 1.00 98.44 181 VAL A CA 1
ATOM 1413 C C . VAL A 1 181 ? 1.415 15.831 -2.400 1.00 98.44 181 VAL A C 1
ATOM 1415 O O . VAL A 1 181 ? 1.782 16.946 -2.027 1.00 98.44 181 VAL A O 1
ATOM 1418 N N . LYS A 1 182 ? 0.394 15.644 -3.236 1.00 96.81 182 LYS A N 1
ATOM 1419 C CA . LYS A 1 182 ? -0.525 16.689 -3.687 1.00 96.81 182 LYS A CA 1
ATOM 1420 C C . LYS A 1 182 ? -1.813 16.588 -2.858 1.00 96.81 182 LYS A C 1
ATOM 1422 O O . LYS A 1 182 ? -2.625 15.697 -3.122 1.00 96.81 182 LYS A O 1
ATOM 1427 N N . PRO A 1 183 ? -1.999 17.440 -1.833 1.00 93.25 183 PRO A N 1
ATOM 1428 C CA . PRO A 1 183 ? -3.239 17.461 -1.069 1.00 93.25 183 PRO A CA 1
ATOM 1429 C C . PRO A 1 183 ? -4.401 17.941 -1.946 1.00 93.25 183 PRO A C 1
ATOM 1431 O O . PRO A 1 183 ? -4.227 18.790 -2.821 1.00 93.25 183 PRO A O 1
ATOM 1434 N N . GLY A 1 184 ? -5.592 17.406 -1.696 1.00 90.12 184 GLY A N 1
ATOM 1435 C CA . GLY A 1 184 ? -6.792 17.716 -2.464 1.00 90.12 184 GLY A CA 1
ATOM 1436 C C . GLY A 1 184 ? -7.882 16.667 -2.269 1.00 90.12 184 GLY A C 1
ATOM 1437 O O . GLY A 1 184 ? -7.783 15.800 -1.398 1.00 90.12 184 GLY A O 1
ATOM 1438 N N . LEU A 1 185 ? -8.916 16.740 -3.106 1.00 88.56 185 LEU A N 1
ATOM 1439 C CA . LEU A 1 185 ? -9.969 15.732 -3.208 1.00 88.56 185 LEU A CA 1
ATOM 1440 C C . LEU A 1 185 ? -9.982 15.195 -4.649 1.00 88.56 185 LEU A C 1
ATOM 1442 O O . LEU A 1 185 ? -10.647 15.788 -5.501 1.00 88.56 185 LEU A O 1
ATOM 1446 N N . PRO A 1 186 ? -9.231 14.117 -4.945 1.00 93.69 186 PRO A N 1
ATOM 1447 C CA . PRO A 1 186 ? -8.500 13.250 -4.010 1.00 93.69 186 PRO A CA 1
ATOM 1448 C C . PRO A 1 186 ? -7.120 13.785 -3.582 1.00 93.69 186 PRO A C 1
ATOM 1450 O O . PRO A 1 186 ? -6.554 14.667 -4.226 1.00 93.69 186 PRO A O 1
ATOM 1453 N N . THR A 1 187 ? -6.558 13.216 -2.509 1.00 97.06 187 THR A N 1
ATOM 1454 C CA . THR A 1 187 ? -5.146 13.419 -2.133 1.00 97.06 187 THR A CA 1
ATOM 1455 C C . THR A 1 187 ? -4.287 12.370 -2.832 1.00 97.06 187 THR A C 1
ATOM 1457 O O . THR A 1 187 ? -4.641 11.187 -2.839 1.00 97.06 187 THR A O 1
ATOM 1460 N N . LEU A 1 188 ? -3.162 12.784 -3.420 1.00 97.69 188 LEU A N 1
ATOM 1461 C CA . LEU A 1 188 ? -2.259 11.906 -4.168 1.00 97.69 188 LEU A CA 1
ATOM 1462 C C . LEU A 1 188 ? -0.868 11.891 -3.541 1.00 97.69 188 LEU A C 1
ATOM 1464 O O . LEU A 1 188 ? -0.303 12.943 -3.273 1.00 97.69 188 LEU A O 1
ATOM 1468 N N . LEU A 1 189 ? -0.296 10.705 -3.372 1.00 98.69 189 LEU A N 1
ATOM 1469 C CA . LEU A 1 189 ? 1.130 10.473 -3.183 1.00 98.69 189 LEU A CA 1
ATOM 1470 C C . LEU A 1 189 ? 1.694 9.961 -4.505 1.00 98.69 189 LEU A C 1
ATOM 1472 O O . LEU A 1 189 ? 1.303 8.899 -4.979 1.00 98.69 189 LEU A O 1
ATOM 1476 N N . ILE A 1 190 ? 2.635 10.695 -5.074 1.00 98.75 190 ILE A N 1
ATOM 1477 C CA . ILE A 1 190 ? 3.229 10.414 -6.373 1.00 98.75 190 ILE A CA 1
ATOM 1478 C C . ILE A 1 190 ? 4.685 10.015 -6.180 1.00 98.75 190 ILE A C 1
ATOM 1480 O O . ILE A 1 190 ? 5.414 10.673 -5.440 1.00 98.75 190 ILE A O 1
ATOM 1484 N N . MET A 1 191 ? 5.107 8.956 -6.864 1.00 98.81 191 MET A N 1
ATOM 1485 C CA . MET A 1 191 ? 6.424 8.343 -6.738 1.00 98.81 191 MET A CA 1
ATOM 1486 C C . MET A 1 191 ? 7.105 8.263 -8.106 1.00 98.81 191 MET A C 1
ATOM 1488 O O . MET A 1 191 ? 6.576 7.669 -9.048 1.00 98.81 191 MET A O 1
ATOM 1492 N N . ARG A 1 192 ? 8.296 8.852 -8.208 1.00 98.69 192 ARG A N 1
ATOM 1493 C CA . ARG A 1 192 ? 9.175 8.839 -9.391 1.00 98.69 192 ARG A CA 1
ATOM 1494 C C . ARG A 1 192 ? 10.611 8.501 -8.991 1.00 98.69 192 ARG A C 1
ATOM 1496 O O . ARG A 1 192 ? 10.911 8.432 -7.798 1.00 98.69 192 ARG A O 1
ATOM 1503 N N . GLY A 1 193 ? 11.485 8.326 -9.980 1.00 98.19 193 GLY A N 1
ATOM 1504 C CA . GLY A 1 193 ? 12.931 8.206 -9.790 1.00 98.19 193 GLY A CA 1
ATOM 1505 C C . GLY A 1 193 ? 13.708 9.243 -10.597 1.00 98.19 193 GLY A C 1
ATOM 1506 O O . GLY A 1 193 ? 13.366 9.524 -11.745 1.00 98.19 193 GLY A O 1
ATOM 1507 N N . GLU A 1 194 ? 14.769 9.784 -10.008 1.00 98.00 194 GLU A N 1
ATOM 1508 C CA . GLU A 1 194 ? 15.757 10.649 -10.655 1.00 98.00 194 GLU A CA 1
ATOM 1509 C C . GLU A 1 194 ? 17.061 9.869 -10.865 1.00 98.00 194 GLU A C 1
ATOM 1511 O O . GLU A 1 194 ? 17.549 9.198 -9.957 1.00 98.00 194 GLU A O 1
ATOM 1516 N N . GLY A 1 195 ? 17.629 9.951 -12.073 1.00 97.12 195 GLY A N 1
ATOM 1517 C CA . GLY A 1 195 ? 18.870 9.243 -12.416 1.00 97.12 195 GLY A CA 1
ATOM 1518 C C . GLY A 1 195 ? 18.687 7.785 -12.851 1.00 97.12 195 GLY A C 1
ATOM 1519 O O . GLY A 1 195 ? 19.666 7.049 -12.924 1.00 97.12 195 GLY A O 1
ATOM 1520 N N . VAL A 1 196 ? 17.459 7.355 -13.166 1.00 97.94 196 VAL A N 1
ATOM 1521 C CA . VAL A 1 196 ? 17.213 6.002 -13.691 1.00 97.94 196 VAL A CA 1
ATOM 1522 C C . VAL A 1 196 ? 17.980 5.810 -15.010 1.00 97.94 196 VAL A C 1
ATOM 1524 O O . VAL A 1 196 ? 17.821 6.635 -15.913 1.00 97.94 196 VAL A O 1
ATOM 1527 N N . PRO A 1 197 ? 18.800 4.749 -15.157 1.00 95.88 197 PRO A N 1
ATOM 1528 C CA . PRO A 1 197 ? 19.597 4.557 -16.362 1.00 95.88 197 PRO A CA 1
ATOM 1529 C C . PRO A 1 197 ? 18.743 4.420 -17.631 1.00 95.88 197 PRO A C 1
ATOM 1531 O O . PRO A 1 197 ? 17.680 3.790 -17.585 1.00 95.88 197 PRO A O 1
ATOM 1534 N N . PRO A 1 198 ? 19.234 4.909 -18.785 1.00 92.31 198 PRO A N 1
ATOM 1535 C CA . PRO A 1 198 ? 18.569 4.694 -20.059 1.00 92.31 198 PRO A CA 1
ATOM 1536 C C . PRO A 1 198 ? 18.321 3.214 -20.340 1.00 92.31 198 PRO A C 1
ATOM 1538 O O . PRO A 1 198 ? 19.177 2.364 -20.087 1.00 92.31 198 PRO A O 1
ATOM 1541 N N . ARG A 1 199 ? 17.154 2.909 -20.904 1.00 89.06 199 ARG A N 1
ATOM 1542 C CA . ARG A 1 199 ? 16.636 1.564 -21.191 1.00 89.06 199 ARG A CA 1
ATOM 1543 C C . ARG A 1 199 ? 16.396 0.684 -19.960 1.00 89.06 199 ARG A C 1
ATOM 1545 O O . ARG A 1 199 ? 16.015 -0.476 -20.125 1.00 89.06 199 ARG A O 1
ATOM 1552 N N . HIS A 1 200 ? 16.581 1.176 -18.734 1.00 94.94 200 HIS A N 1
ATOM 1553 C CA . HIS A 1 200 ? 16.224 0.412 -17.538 1.00 94.94 200 HIS A CA 1
ATOM 1554 C C . HIS A 1 200 ? 14.699 0.245 -17.439 1.00 94.94 200 HIS A C 1
ATOM 1556 O O . HIS A 1 200 ? 13.952 1.145 -17.806 1.00 94.94 200 HIS A O 1
ATOM 1562 N N . ALA A 1 201 ? 14.215 -0.883 -16.917 1.00 95.00 201 ALA A N 1
ATOM 1563 C CA . ALA A 1 201 ? 12.785 -1.220 -16.880 1.00 95.00 201 ALA A CA 1
ATOM 1564 C C . ALA A 1 201 ? 11.887 -0.156 -16.202 1.00 95.00 201 ALA A C 1
ATOM 1566 O O . ALA A 1 201 ? 10.733 0.029 -16.587 1.00 95.00 201 ALA A O 1
ATOM 1567 N N . LEU A 1 202 ? 12.447 0.568 -15.225 1.00 97.25 202 LEU A N 1
ATOM 1568 C CA . LEU A 1 202 ? 11.789 1.655 -14.488 1.00 97.25 202 LEU A CA 1
ATOM 1569 C C . LEU A 1 202 ? 11.906 3.046 -15.142 1.00 97.25 202 LEU A C 1
ATOM 1571 O O . LEU A 1 202 ? 11.302 3.994 -14.650 1.00 97.25 202 LEU A O 1
ATOM 1575 N N . GLU A 1 203 ? 12.706 3.221 -16.195 1.00 96.44 203 GLU A N 1
ATOM 1576 C CA . GLU A 1 203 ? 12.947 4.543 -16.793 1.00 96.44 203 GLU A CA 1
ATOM 1577 C C . GLU A 1 203 ? 11.640 5.186 -17.283 1.00 96.44 203 GLU A C 1
ATOM 1579 O O . GLU A 1 203 ? 10.796 4.526 -17.888 1.00 96.44 203 GLU A O 1
ATOM 1584 N N . GLY A 1 204 ? 11.462 6.482 -17.002 1.00 95.12 204 GLY A N 1
ATOM 1585 C CA . GLY A 1 204 ? 10.241 7.213 -17.359 1.00 95.12 204 GLY A CA 1
ATOM 1586 C C . GLY A 1 204 ? 8.986 6.735 -16.621 1.00 95.12 204 GLY A C 1
ATOM 1587 O O . GLY A 1 204 ? 7.885 7.171 -16.948 1.00 95.12 204 GLY A O 1
ATOM 1588 N N . GLY A 1 205 ? 9.138 5.838 -15.645 1.00 97.62 205 GLY A N 1
ATOM 1589 C CA . GLY A 1 205 ? 8.031 5.288 -14.891 1.00 97.62 205 GLY A CA 1
ATOM 1590 C C . GLY A 1 205 ? 7.521 6.205 -13.782 1.00 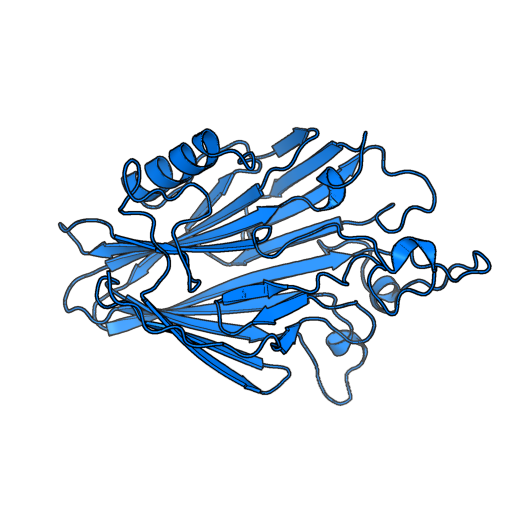97.62 205 GLY A C 1
ATOM 1591 O O . GLY A 1 205 ? 8.190 7.142 -13.339 1.00 97.62 205 GLY A O 1
ATOM 1592 N N . SER A 1 206 ? 6.334 5.889 -13.281 1.00 98.50 206 SER A N 1
ATOM 1593 C CA . SER A 1 206 ? 5.753 6.491 -12.085 1.00 98.50 206 SER A CA 1
ATOM 1594 C C . SER A 1 206 ? 4.803 5.516 -11.394 1.00 98.50 206 SER A C 1
ATOM 1596 O O . SER A 1 206 ? 4.260 4.603 -12.015 1.00 98.50 206 SER A O 1
ATOM 1598 N N . MET A 1 207 ? 4.607 5.712 -10.096 1.00 98.75 207 MET A N 1
ATOM 1599 C CA . MET A 1 207 ? 3.602 5.014 -9.298 1.00 98.75 207 MET A CA 1
ATOM 1600 C C . MET A 1 207 ? 2.872 6.051 -8.449 1.00 98.75 207 MET A C 1
ATOM 1602 O O . MET A 1 207 ? 3.503 6.991 -7.967 1.00 98.75 207 MET A O 1
ATOM 1606 N N . ALA A 1 208 ? 1.567 5.908 -8.255 1.00 98.56 208 ALA A N 1
ATOM 1607 C CA . ALA A 1 208 ? 0.807 6.811 -7.404 1.00 98.56 208 ALA A CA 1
ATOM 1608 C C . ALA A 1 208 ? -0.112 6.038 -6.461 1.00 98.56 208 ALA A C 1
ATOM 1610 O O . ALA A 1 208 ? -0.614 4.965 -6.780 1.00 98.56 208 ALA A O 1
ATOM 1611 N N . LEU A 1 209 ? -0.303 6.588 -5.270 1.00 98.69 209 LEU A N 1
ATOM 1612 C CA . LEU A 1 209 ? -1.246 6.111 -4.275 1.00 98.69 209 LEU A CA 1
ATOM 1613 C C . LEU A 1 209 ? -2.197 7.253 -3.955 1.00 98.69 209 LEU A C 1
ATOM 1615 O O . LEU A 1 209 ? -1.757 8.359 -3.650 1.00 98.69 209 LEU A O 1
ATOM 1619 N N . THR A 1 210 ? -3.495 7.001 -4.008 1.00 97.81 210 THR A N 1
ATOM 1620 C CA . THR A 1 210 ? -4.495 8.042 -3.787 1.00 97.81 210 THR A CA 1
ATOM 1621 C C . THR A 1 210 ? -5.593 7.587 -2.846 1.00 97.81 210 THR A C 1
ATOM 1623 O O . THR A 1 210 ? -5.862 6.392 -2.721 1.00 97.81 210 THR A O 1
ATOM 1626 N N . VAL A 1 211 ? -6.213 8.552 -2.169 1.00 96.69 211 VAL A N 1
ATOM 1627 C CA . VAL A 1 211 ? -7.376 8.345 -1.311 1.00 96.69 211 VAL A CA 1
ATOM 1628 C C . VAL A 1 211 ? -8.370 9.486 -1.468 1.00 96.69 211 VAL A C 1
ATOM 1630 O O . VAL A 1 211 ? -7.997 10.661 -1.557 1.00 96.69 211 VAL A O 1
ATOM 1633 N N . VAL A 1 212 ? -9.652 9.129 -1.469 1.00 85.75 212 VAL A N 1
ATOM 1634 C CA . VAL A 1 212 ? -10.764 10.076 -1.381 1.00 85.75 212 VAL A CA 1
ATOM 1635 C C . VAL A 1 212 ? -11.233 10.097 0.073 1.00 85.75 212 VAL A C 1
ATOM 1637 O O . VAL A 1 212 ? -11.814 9.126 0.553 1.00 85.75 212 VAL A O 1
ATOM 1640 N N . GLY A 1 213 ? -10.959 11.184 0.792 1.00 76.69 213 GLY A N 1
ATOM 1641 C CA . GLY A 1 213 ? -11.354 11.346 2.191 1.00 76.69 213 GLY A CA 1
ATOM 1642 C C . GLY A 1 213 ? -11.277 12.803 2.633 1.00 76.69 213 GLY A C 1
ATOM 1643 O O . GLY A 1 213 ? -10.504 13.574 2.072 1.00 76.69 213 GLY A O 1
ATOM 1644 N N . GLU A 1 214 ? -12.095 13.177 3.618 1.00 72.69 214 GLU A N 1
ATOM 1645 C CA . GLU A 1 214 ? -12.223 14.569 4.078 1.00 72.69 214 GLU A CA 1
ATOM 1646 C C . GLU A 1 214 ? -11.041 15.015 4.954 1.00 72.69 214 GLU A C 1
ATOM 1648 O O . GLU A 1 214 ? -10.592 16.153 4.840 1.00 72.69 214 GLU A O 1
ATOM 1653 N N . GLU A 1 215 ? -10.497 14.118 5.783 1.00 93.50 215 GLU A N 1
ATOM 1654 C CA . GLU A 1 215 ? -9.358 14.397 6.665 1.00 93.50 215 GLU A CA 1
ATOM 1655 C C . GLU A 1 215 ? -8.209 13.423 6.370 1.00 93.50 215 GLU A C 1
ATOM 1657 O O . GLU A 1 215 ? -8.217 12.262 6.792 1.00 93.50 215 GLU A O 1
ATOM 1662 N N . VAL A 1 216 ? -7.223 13.893 5.598 1.00 97.25 216 VAL A N 1
ATOM 1663 C CA . VAL A 1 216 ? -6.044 13.116 5.190 1.00 97.25 216 VAL A CA 1
ATOM 1664 C C . VAL A 1 216 ? -4.780 13.773 5.731 1.00 97.25 216 VAL A C 1
ATOM 1666 O O . VAL A 1 216 ? -4.467 14.918 5.413 1.00 97.25 216 VAL A O 1
ATOM 1669 N N . SER A 1 217 ? -4.033 13.013 6.521 1.00 98.12 217 SER A N 1
ATOM 1670 C CA . SER A 1 217 ? -2.684 13.342 6.981 1.00 98.12 217 SER A CA 1
ATOM 1671 C C . SER A 1 217 ? -1.661 12.473 6.245 1.00 98.12 217 SER A C 1
ATOM 1673 O O . SER A 1 217 ? -2.011 11.419 5.704 1.00 98.12 217 SER A O 1
ATOM 1675 N N . TYR A 1 218 ? -0.410 12.919 6.141 1.00 98.44 218 TYR A N 1
ATOM 1676 C CA . TYR A 1 218 ? 0.556 12.280 5.248 1.00 98.44 218 TYR A CA 1
ATOM 1677 C C . TYR A 1 218 ? 2.014 12.545 5.624 1.00 98.44 218 TYR A C 1
ATOM 1679 O O . TYR A 1 218 ? 2.355 13.489 6.334 1.00 98.44 218 TYR A O 1
ATOM 1687 N N . SER A 1 219 ? 2.892 11.709 5.074 1.00 98.62 219 SER A N 1
ATOM 1688 C CA . SER A 1 219 ? 4.335 11.927 5.058 1.00 98.62 219 SER A CA 1
ATOM 1689 C C . SER A 1 219 ? 4.910 11.387 3.756 1.00 98.62 219 SER A C 1
ATOM 1691 O O . SER A 1 219 ? 4.741 10.214 3.443 1.00 98.62 219 SER A O 1
ATOM 1693 N N . ALA A 1 220 ? 5.634 12.210 3.003 1.00 98.69 220 ALA A N 1
ATOM 1694 C CA . ALA A 1 220 ? 6.340 11.776 1.802 1.00 98.69 220 ALA A CA 1
ATOM 1695 C C . ALA A 1 220 ? 7.536 10.862 2.119 1.00 98.69 220 ALA A C 1
ATOM 1697 O O . ALA A 1 220 ? 8.037 10.202 1.212 1.00 98.69 220 ALA A O 1
ATOM 1698 N N . ALA A 1 221 ? 8.000 10.814 3.375 1.00 98.50 221 ALA A N 1
ATOM 1699 C CA . ALA A 1 221 ? 9.138 9.987 3.754 1.00 98.50 221 ALA A CA 1
ATOM 1700 C C . ALA A 1 221 ? 9.081 9.486 5.198 1.00 98.50 221 ALA A C 1
ATOM 1702 O O . ALA A 1 221 ? 9.158 10.248 6.163 1.00 98.50 221 ALA A O 1
ATOM 1703 N N . VAL A 1 222 ? 9.083 8.164 5.327 1.00 98.62 222 VAL A N 1
ATOM 1704 C CA . VAL A 1 222 ? 9.453 7.433 6.539 1.00 98.62 222 VAL A CA 1
ATOM 1705 C C . VAL A 1 222 ? 10.485 6.389 6.133 1.00 98.62 222 VAL A C 1
ATOM 1707 O O . VAL A 1 222 ? 10.150 5.422 5.454 1.00 98.62 222 VAL A O 1
ATOM 1710 N N . THR A 1 223 ? 11.755 6.572 6.511 1.00 98.06 223 THR A N 1
ATOM 1711 C CA . THR A 1 223 ? 12.813 5.605 6.153 1.00 98.06 223 THR A CA 1
ATOM 1712 C C . THR A 1 223 ? 12.472 4.215 6.686 1.00 98.06 223 THR A C 1
ATOM 1714 O O . THR A 1 223 ? 11.968 4.124 7.809 1.00 98.06 223 THR A O 1
ATOM 1717 N N . LYS A 1 224 ? 12.817 3.142 5.961 1.00 96.56 224 LYS A N 1
ATOM 1718 C CA . LYS A 1 224 ? 12.644 1.736 6.386 1.00 96.56 224 LYS A CA 1
ATOM 1719 C C . LYS A 1 224 ? 13.606 1.328 7.521 1.00 96.56 224 LYS A C 1
ATOM 1721 O O . LYS A 1 224 ? 14.265 0.295 7.473 1.00 96.56 224 LYS A O 1
ATOM 1726 N N . ARG A 1 225 ? 13.713 2.157 8.560 1.00 96.44 225 ARG A N 1
ATOM 1727 C CA . ARG A 1 225 ? 14.521 1.939 9.765 1.00 96.44 225 ARG A CA 1
ATOM 1728 C C . ARG A 1 225 ? 13.620 1.885 10.986 1.00 96.44 225 ARG A C 1
ATOM 1730 O O . ARG A 1 225 ? 12.631 2.617 11.064 1.00 96.44 225 ARG A O 1
ATOM 1737 N N . LYS A 1 226 ? 13.990 1.046 11.955 1.00 94.56 226 LYS A N 1
ATOM 1738 C CA . LYS A 1 226 ? 13.197 0.788 13.165 1.00 94.56 226 LYS A CA 1
ATOM 1739 C C . LYS A 1 226 ? 12.846 2.081 13.904 1.00 94.56 226 LYS A C 1
ATOM 1741 O O . LYS A 1 226 ? 11.710 2.247 14.325 1.00 94.56 226 LYS A O 1
ATOM 1746 N N . GLU A 1 227 ? 13.782 3.020 14.003 1.00 95.56 227 GLU A N 1
ATOM 1747 C CA . GLU A 1 227 ? 13.611 4.280 14.732 1.00 95.56 227 GLU A CA 1
ATOM 1748 C C . GLU A 1 227 ? 12.623 5.223 14.038 1.00 95.56 227 GLU A C 1
ATOM 1750 O O . GLU A 1 227 ? 11.851 5.911 14.703 1.00 95.56 227 GLU A O 1
ATOM 1755 N N . ALA A 1 228 ? 12.631 5.265 12.703 1.00 97.69 228 ALA A N 1
ATOM 1756 C CA . ALA A 1 228 ? 11.712 6.103 11.936 1.00 97.69 228 ALA A CA 1
ATOM 1757 C C . ALA A 1 228 ? 10.287 5.537 11.972 1.00 97.69 228 ALA A C 1
ATOM 1759 O O . ALA A 1 228 ? 9.338 6.282 12.206 1.00 97.69 228 ALA A O 1
ATOM 1760 N N . LEU A 1 229 ? 10.148 4.217 11.833 1.00 98.06 229 LEU A N 1
ATOM 1761 C CA . LEU A 1 229 ? 8.866 3.530 11.985 1.00 98.06 229 LEU A CA 1
ATOM 1762 C C . LEU A 1 229 ? 8.321 3.657 13.414 1.00 98.06 229 LEU A C 1
ATOM 1764 O O . LEU A 1 229 ? 7.140 3.920 13.600 1.00 98.06 229 LEU A O 1
ATOM 1768 N N . ALA A 1 230 ? 9.178 3.573 14.434 1.00 97.38 230 ALA A N 1
ATOM 1769 C CA . ALA A 1 230 ? 8.781 3.821 15.818 1.00 97.38 230 ALA A CA 1
ATOM 1770 C C . ALA A 1 230 ? 8.176 5.221 16.010 1.00 97.38 230 ALA A C 1
ATOM 1772 O O . ALA A 1 230 ? 7.149 5.358 16.673 1.00 97.38 230 ALA A O 1
ATOM 1773 N N . ARG A 1 231 ? 8.781 6.253 15.403 1.00 97.81 231 ARG A N 1
ATOM 1774 C CA . ARG A 1 231 ? 8.242 7.623 15.431 1.00 97.81 231 ARG A CA 1
ATOM 1775 C C . ARG A 1 231 ? 6.899 7.720 14.713 1.00 97.81 231 ARG A C 1
ATOM 1777 O O . ARG A 1 231 ? 5.990 8.306 15.286 1.00 97.81 231 ARG A O 1
ATOM 1784 N N . LEU A 1 232 ? 6.761 7.099 13.537 1.00 98.56 232 LEU A N 1
ATOM 1785 C CA . LEU A 1 232 ? 5.489 7.023 12.806 1.00 98.56 232 LEU A CA 1
ATOM 1786 C C . LEU A 1 232 ? 4.371 6.458 13.691 1.00 98.56 232 LEU A C 1
ATOM 1788 O O . LEU A 1 232 ? 3.285 7.024 13.757 1.00 98.56 232 LEU A O 1
ATOM 1792 N N . TRP A 1 233 ? 4.636 5.358 14.398 1.00 98.50 233 TRP A N 1
ATOM 1793 C CA . TRP A 1 233 ? 3.623 4.748 15.254 1.00 98.50 233 TRP A CA 1
ATOM 1794 C C . TRP A 1 233 ? 3.271 5.609 16.458 1.00 98.50 233 TRP A C 1
ATOM 1796 O O . TRP A 1 233 ? 2.104 5.657 16.841 1.00 98.50 233 TRP A O 1
ATOM 1806 N N . VAL A 1 234 ? 4.263 6.242 17.091 1.00 98.00 234 VAL A N 1
ATOM 1807 C CA . VAL A 1 234 ? 4.033 7.126 18.245 1.00 98.00 234 VAL A CA 1
ATOM 1808 C C . VAL A 1 234 ? 3.178 8.325 17.842 1.00 98.00 234 VAL A C 1
ATOM 1810 O O . VAL A 1 234 ? 2.253 8.658 18.580 1.00 98.00 234 VAL A O 1
ATOM 1813 N N . ASP A 1 235 ? 3.458 8.904 16.675 1.00 98.25 235 ASP A N 1
ATOM 1814 C CA . ASP A 1 235 ? 2.690 9.999 16.082 1.00 98.25 235 ASP A CA 1
ATOM 1815 C C . ASP A 1 235 ? 1.242 9.561 15.817 1.00 98.25 235 ASP A C 1
ATOM 1817 O O . ASP A 1 235 ? 0.322 10.057 16.464 1.00 98.25 235 ASP A O 1
ATOM 1821 N N . LEU A 1 236 ? 1.052 8.480 15.043 1.00 98.62 236 LEU A N 1
ATOM 1822 C CA . LEU A 1 236 ? -0.273 7.911 14.773 1.00 98.62 236 LEU A CA 1
ATOM 1823 C C . LEU A 1 236 ? -1.049 7.628 16.061 1.00 98.62 236 LEU A C 1
ATOM 1825 O O . LEU A 1 236 ? -2.246 7.890 16.146 1.00 98.62 236 LEU A O 1
ATOM 1829 N N . ARG A 1 237 ? -0.393 7.067 17.083 1.00 97.81 237 ARG A N 1
ATOM 1830 C CA . ARG A 1 237 ? -1.039 6.714 18.351 1.00 97.81 237 ARG A CA 1
ATOM 1831 C C . ARG A 1 237 ? -1.589 7.934 19.079 1.00 97.81 237 ARG A C 1
ATOM 1833 O O . ARG A 1 237 ? -2.647 7.792 19.700 1.00 97.81 237 ARG A O 1
ATOM 1840 N N . ALA A 1 238 ? -0.891 9.068 19.022 1.00 97.19 238 ALA A N 1
ATOM 1841 C CA . ALA A 1 238 ? -1.211 10.260 19.796 1.00 97.19 238 ALA A CA 1
ATOM 1842 C C . ALA A 1 238 ? -2.611 10.788 19.464 1.00 97.19 238 ALA A C 1
ATOM 1844 O O . ALA A 1 238 ? -3.445 10.905 20.361 1.00 97.19 238 ALA A O 1
ATOM 1845 N N . ASP A 1 239 ? -2.900 11.006 18.185 1.00 96.75 239 ASP A N 1
ATOM 1846 C CA . ASP A 1 239 ? -4.112 11.703 17.744 1.00 96.75 239 ASP A CA 1
ATOM 1847 C C . ASP A 1 239 ? -4.767 11.098 16.492 1.00 96.75 239 ASP A C 1
ATOM 1849 O O . ASP A 1 239 ? -5.802 11.586 16.041 1.00 96.75 239 ASP A O 1
ATOM 1853 N N . GLY A 1 240 ? -4.213 10.013 15.946 1.00 97.50 240 GLY A N 1
ATOM 1854 C CA . GLY A 1 240 ? -4.733 9.388 14.735 1.00 97.50 240 GLY A CA 1
ATOM 1855 C C . GLY A 1 240 ? -4.349 10.090 13.436 1.00 97.50 240 GLY A C 1
ATOM 1856 O O . GLY A 1 240 ? -4.948 9.775 12.407 1.00 97.50 240 GLY A O 1
ATOM 1857 N N . ALA A 1 241 ? -3.372 10.991 13.460 1.00 97.81 241 ALA A N 1
ATOM 1858 C CA . ALA A 1 241 ? -2.788 11.604 12.278 1.00 97.81 241 ALA A CA 1
ATOM 1859 C C . ALA A 1 241 ? -1.297 11.257 12.158 1.00 97.81 241 ALA A C 1
ATOM 1861 O O . ALA A 1 241 ? -0.680 10.719 13.075 1.00 97.81 241 ALA A O 1
ATOM 1862 N N . VAL A 1 242 ? -0.721 11.534 10.990 1.00 97.94 242 VAL A N 1
ATOM 1863 C CA . VAL A 1 242 ? 0.726 11.448 10.769 1.00 97.94 242 VAL A CA 1
ATOM 1864 C C . VAL A 1 242 ? 1.258 12.763 10.224 1.00 97.94 242 VAL A C 1
ATOM 1866 O O . VAL A 1 242 ? 0.621 13.416 9.398 1.00 97.94 242 VAL A O 1
ATOM 1869 N N . SER A 1 243 ? 2.456 13.127 10.656 1.00 96.56 243 SER A N 1
ATOM 1870 C CA . SER A 1 243 ? 3.131 14.357 10.272 1.00 96.56 243 SER A CA 1
ATOM 1871 C C . SER A 1 243 ? 4.447 14.052 9.569 1.00 96.56 243 SER A C 1
ATOM 1873 O O . SER A 1 243 ? 5.297 13.306 10.058 1.00 96.56 243 SER A O 1
ATOM 1875 N N . GLY A 1 244 ? 4.658 14.679 8.417 1.00 97.12 244 GLY A N 1
ATOM 1876 C CA . GLY A 1 244 ? 5.908 14.558 7.685 1.00 97.12 244 GLY A CA 1
ATOM 1877 C C . GLY A 1 244 ? 6.026 15.549 6.535 1.00 97.12 244 GLY A C 1
ATOM 1878 O O . GLY A 1 244 ? 5.147 16.388 6.330 1.00 97.12 244 GLY A O 1
ATOM 1879 N N . PRO A 1 245 ? 7.135 15.496 5.783 1.00 97.88 245 PRO A N 1
ATOM 1880 C CA . PRO A 1 245 ? 7.321 16.376 4.641 1.00 97.88 245 PRO A CA 1
ATOM 1881 C C . PRO A 1 245 ? 6.278 16.080 3.556 1.00 97.88 245 PRO A C 1
ATOM 1883 O O . PRO A 1 245 ? 5.885 14.935 3.367 1.00 97.88 245 PRO A O 1
ATOM 1886 N N . HIS A 1 246 ? 5.866 17.095 2.797 1.00 97.62 246 HIS A N 1
ATOM 1887 C CA . HIS A 1 246 ? 5.005 16.911 1.618 1.00 97.62 246 HIS A CA 1
ATOM 1888 C C . HIS A 1 246 ? 5.795 16.427 0.394 1.00 97.62 246 HIS A C 1
ATOM 1890 O O . HIS A 1 246 ? 5.216 15.874 -0.531 1.00 97.62 246 HIS A O 1
ATOM 1896 N N . ARG A 1 247 ? 7.116 16.625 0.374 1.00 98.56 247 ARG A N 1
ATOM 1897 C CA . ARG A 1 247 ? 8.000 16.175 -0.700 1.00 98.56 247 ARG A CA 1
ATOM 1898 C C . ARG A 1 247 ? 9.310 15.656 -0.128 1.00 98.56 247 ARG A C 1
ATOM 1900 O O . ARG A 1 247 ? 9.861 16.251 0.797 1.00 98.56 247 ARG A O 1
ATOM 1907 N N . HIS A 1 248 ? 9.827 14.581 -0.704 1.00 98.69 248 HIS A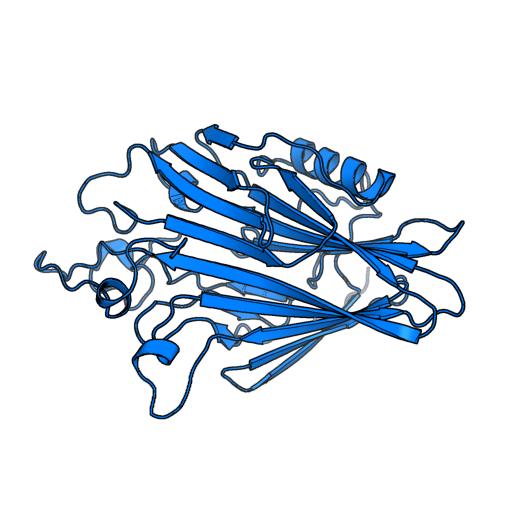 N 1
ATOM 1908 C CA . HIS A 1 248 ? 11.131 14.032 -0.365 1.00 98.69 248 HIS A CA 1
ATOM 1909 C C . HIS A 1 248 ? 11.857 13.540 -1.614 1.00 98.69 248 HIS A C 1
ATOM 1911 O O . HIS A 1 248 ? 11.234 12.973 -2.508 1.00 98.69 248 HIS A O 1
ATOM 1917 N N . VAL A 1 249 ? 13.170 13.763 -1.651 1.00 98.62 249 VAL A N 1
ATOM 1918 C CA . VAL A 1 249 ? 14.085 13.207 -2.651 1.00 98.62 249 VAL A CA 1
ATOM 1919 C C . VAL A 1 249 ? 15.251 12.600 -1.901 1.00 98.62 249 VAL A C 1
ATOM 1921 O O . VAL A 1 249 ? 15.838 13.273 -1.049 1.00 98.62 249 VAL A O 1
ATOM 1924 N N . GLY A 1 250 ? 15.583 11.353 -2.201 1.00 97.56 250 GLY A N 1
ATOM 1925 C CA . GLY A 1 250 ? 16.697 10.690 -1.546 1.00 97.56 250 GLY A CA 1
ATOM 1926 C C . GLY A 1 250 ? 16.951 9.285 -2.062 1.00 97.56 250 GLY A C 1
ATOM 1927 O O . GLY A 1 250 ? 16.121 8.688 -2.741 1.00 97.56 250 GLY A O 1
ATOM 1928 N N . GLU A 1 251 ? 18.121 8.768 -1.714 1.00 96.12 251 GLU A N 1
ATOM 1929 C CA . GLU A 1 251 ? 18.464 7.357 -1.864 1.00 96.12 251 GLU A CA 1
ATOM 1930 C C . GLU A 1 251 ? 18.118 6.576 -0.588 1.00 96.12 251 GLU A C 1
ATOM 1932 O O . GLU A 1 251 ? 17.920 7.147 0.491 1.00 96.12 251 GLU A O 1
ATOM 1937 N N . GLY A 1 252 ? 18.110 5.248 -0.708 1.00 96.12 252 GLY A N 1
ATOM 1938 C CA . GLY A 1 252 ? 17.758 4.336 0.374 1.00 96.12 252 GLY A CA 1
ATOM 1939 C C . GLY A 1 252 ? 16.250 4.232 0.581 1.00 96.12 252 GLY A C 1
ATOM 1940 O O . GLY A 1 252 ? 15.482 5.125 0.241 1.00 96.12 252 GLY A O 1
ATOM 1941 N N . ASP A 1 253 ? 15.807 3.110 1.137 1.00 97.75 253 ASP A N 1
ATOM 1942 C CA . ASP A 1 253 ? 14.381 2.821 1.168 1.00 97.75 253 ASP A CA 1
ATOM 1943 C C . ASP A 1 253 ? 13.606 3.703 2.160 1.00 97.75 253 ASP A C 1
ATOM 1945 O O . ASP A 1 253 ? 13.892 3.759 3.367 1.00 97.75 253 ASP A O 1
ATOM 1949 N N . PHE A 1 254 ? 12.543 4.329 1.658 1.00 98.69 254 PHE A N 1
ATOM 1950 C CA . PHE A 1 254 ? 11.553 5.054 2.447 1.00 98.69 254 PHE A CA 1
ATOM 1951 C C . PHE A 1 254 ? 10.138 4.827 1.920 1.00 98.69 254 PHE A C 1
ATOM 1953 O O . PHE A 1 254 ? 9.908 4.655 0.722 1.00 98.69 254 PHE A O 1
ATOM 1960 N N . TYR A 1 255 ? 9.183 4.864 2.844 1.00 98.81 255 TYR A N 1
ATOM 1961 C CA . TYR A 1 255 ? 7.761 4.861 2.542 1.00 98.81 255 TYR A CA 1
ATOM 1962 C C . TYR A 1 255 ? 7.249 6.280 2.320 1.00 98.81 255 TYR A C 1
ATOM 1964 O O . TYR A 1 255 ? 7.630 7.195 3.054 1.00 98.81 255 TYR A O 1
ATOM 1972 N N . GLY A 1 256 ? 6.325 6.445 1.379 1.00 98.75 256 GLY A N 1
ATOM 1973 C CA . GLY A 1 256 ? 5.316 7.492 1.467 1.00 98.75 256 GLY A CA 1
ATOM 1974 C C . GLY A 1 256 ? 4.081 6.954 2.193 1.00 98.75 256 GLY A C 1
ATOM 1975 O O . GLY A 1 256 ? 3.730 5.782 2.047 1.00 98.75 256 GLY A O 1
ATOM 1976 N N . ILE A 1 257 ? 3.453 7.798 3.006 1.00 98.75 257 ILE A N 1
ATOM 1977 C CA . ILE A 1 257 ? 2.341 7.456 3.892 1.00 98.75 257 ILE A CA 1
ATOM 1978 C C . ILE A 1 257 ? 1.146 8.356 3.583 1.00 98.75 257 ILE A C 1
ATOM 1980 O O . ILE A 1 257 ? 1.297 9.580 3.569 1.00 98.75 257 ILE A O 1
ATOM 1984 N N . LEU A 1 258 ? -0.037 7.759 3.433 1.00 98.69 258 LEU A N 1
ATOM 1985 C CA . LEU A 1 258 ? -1.327 8.451 3.503 1.00 98.69 258 LEU A CA 1
ATOM 1986 C C . LEU A 1 258 ? -2.142 7.869 4.662 1.00 98.69 258 LEU A C 1
ATOM 1988 O O . LEU A 1 258 ? -2.193 6.652 4.837 1.00 98.69 258 LEU A O 1
ATOM 1992 N N . CYS A 1 259 ? -2.786 8.724 5.452 1.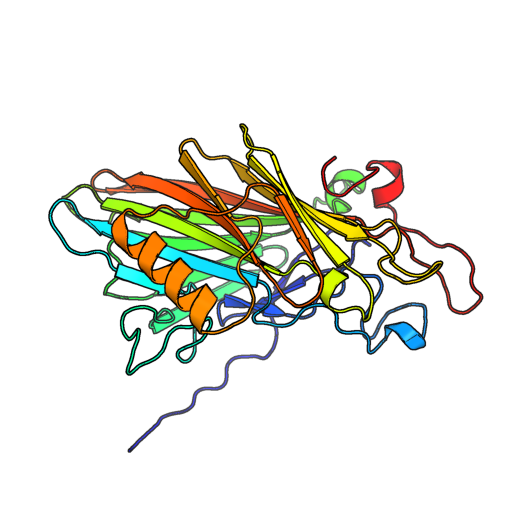00 98.50 259 CYS A N 1
ATOM 1993 C CA . CYS A 1 259 ? -3.598 8.321 6.594 1.00 98.50 259 CYS A CA 1
ATOM 1994 C C . CYS A 1 259 ? -4.915 9.097 6.613 1.00 98.50 259 CYS A C 1
ATOM 1996 O O . CYS A 1 259 ? -4.917 10.318 6.765 1.00 98.50 259 CYS A O 1
ATOM 1998 N N . THR A 1 260 ? -6.032 8.387 6.477 1.00 97.75 260 THR A N 1
ATOM 1999 C CA . THR A 1 260 ? -7.382 8.957 6.512 1.00 97.75 260 THR A CA 1
ATOM 2000 C C . THR A 1 260 ? -7.977 8.783 7.893 1.00 97.75 260 THR A C 1
ATOM 2002 O O . THR A 1 260 ? -7.995 7.671 8.421 1.00 97.75 260 THR A O 1
ATOM 2005 N N . LYS A 1 261 ? -8.497 9.869 8.456 1.00 97.06 261 LYS A N 1
ATOM 2006 C CA . LYS A 1 261 ? -9.149 9.891 9.761 1.00 97.06 261 LYS A CA 1
ATOM 2007 C C . LYS A 1 261 ? -10.651 10.119 9.597 1.00 97.06 261 LYS A C 1
ATOM 2009 O O . LYS A 1 261 ? -11.083 10.893 8.748 1.00 97.06 261 LYS A O 1
ATOM 2014 N N . LEU A 1 262 ? -11.454 9.414 10.387 1.00 96.56 262 LEU A N 1
ATOM 2015 C CA . LEU A 1 262 ? -12.905 9.564 10.422 1.00 96.56 262 LEU A CA 1
ATOM 2016 C C . LEU A 1 262 ? -13.463 9.218 11.803 1.00 96.56 262 LEU A C 1
ATOM 2018 O O . LEU A 1 262 ? -12.842 8.502 12.586 1.00 96.56 262 LEU A O 1
ATOM 2022 N N . THR A 1 263 ? -14.670 9.697 12.087 1.00 97.06 263 THR A N 1
ATOM 2023 C CA . THR A 1 263 ? -15.442 9.295 13.269 1.00 97.06 263 THR A CA 1
ATOM 2024 C C . THR A 1 263 ? -16.649 8.480 12.831 1.00 97.06 263 THR A C 1
ATOM 2026 O O . THR A 1 263 ? -17.375 8.885 11.926 1.00 97.06 263 THR A O 1
ATOM 2029 N N . LEU A 1 264 ? -16.855 7.338 13.483 1.00 97.69 264 LEU A N 1
ATOM 2030 C CA . LEU A 1 264 ? -17.973 6.433 13.261 1.00 97.69 264 LEU A CA 1
ATOM 2031 C C . LEU A 1 264 ? -18.942 6.506 14.443 1.00 97.69 264 LEU A C 1
ATOM 2033 O O . LEU A 1 264 ? -18.580 6.197 15.582 1.00 97.69 264 LEU A O 1
ATOM 2037 N N . LYS A 1 265 ? -20.195 6.861 14.171 1.00 98.12 265 LYS A N 1
ATOM 2038 C CA . LYS A 1 265 ? -21.303 6.787 15.132 1.00 98.12 265 LYS A CA 1
ATOM 2039 C C . LYS A 1 265 ? -21.625 5.330 15.503 1.00 98.12 265 LYS A C 1
ATOM 2041 O O . LYS A 1 265 ? -21.200 4.413 14.799 1.00 98.12 265 LYS A O 1
ATOM 2046 N N . PRO A 1 266 ? -22.385 5.086 16.583 1.00 98.06 266 PRO A N 1
ATOM 2047 C CA . PRO A 1 266 ? -22.818 3.737 16.949 1.00 98.06 266 PRO A CA 1
ATOM 2048 C C . PRO A 1 266 ? -23.520 3.018 15.791 1.00 98.06 266 PRO A C 1
ATOM 2050 O O . PRO A 1 266 ? -24.445 3.564 15.188 1.00 98.06 266 PRO A O 1
ATOM 2053 N N . GLY A 1 267 ? -23.059 1.810 15.455 1.00 97.31 267 GLY A N 1
ATOM 2054 C CA . GLY A 1 267 ? -23.585 1.013 14.340 1.00 97.31 267 GLY A CA 1
ATOM 2055 C C . GLY A 1 267 ? -23.263 1.542 12.936 1.00 97.31 267 GLY A C 1
ATOM 2056 O O . GLY A 1 267 ? -23.644 0.898 11.958 1.00 97.31 267 GLY A O 1
ATOM 2057 N N . GLU A 1 268 ? -22.588 2.690 12.817 1.00 98.31 268 GLU A N 1
ATOM 2058 C CA . GLU A 1 268 ? -22.289 3.322 11.536 1.00 98.31 268 GLU A CA 1
ATOM 2059 C C . GLU A 1 268 ? -21.244 2.544 10.748 1.00 98.31 268 GLU A C 1
ATOM 2061 O O . G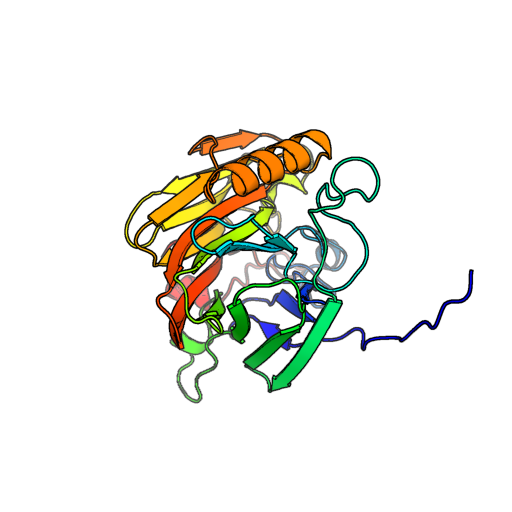LU A 1 268 ? -20.292 1.982 11.295 1.00 98.31 268 GLU A O 1
ATOM 2066 N N . GLU A 1 269 ? -21.424 2.575 9.434 1.00 98.12 269 GLU A N 1
ATOM 2067 C CA . GLU A 1 269 ? -20.530 1.988 8.461 1.00 98.12 269 GLU A CA 1
ATOM 2068 C C . GLU A 1 269 ? -20.040 3.067 7.489 1.00 98.12 269 GLU A C 1
ATOM 2070 O O . GLU A 1 269 ? -20.811 3.918 7.021 1.00 98.12 269 GLU A O 1
ATOM 2075 N N . ARG A 1 270 ? -18.739 3.053 7.198 1.00 97.38 270 ARG A N 1
ATOM 2076 C CA . ARG A 1 270 ? -18.099 3.921 6.205 1.00 97.38 270 ARG A CA 1
ATOM 2077 C C . ARG A 1 270 ? -17.120 3.126 5.361 1.00 97.38 270 ARG A C 1
ATOM 2079 O O . ARG A 1 270 ? -16.530 2.154 5.824 1.00 97.38 270 ARG A O 1
ATOM 2086 N N . VAL A 1 271 ? -16.941 3.579 4.125 1.00 97.25 271 VAL A N 1
ATOM 2087 C CA . VAL A 1 271 ? -15.971 3.015 3.189 1.00 97.25 271 VAL A CA 1
ATOM 2088 C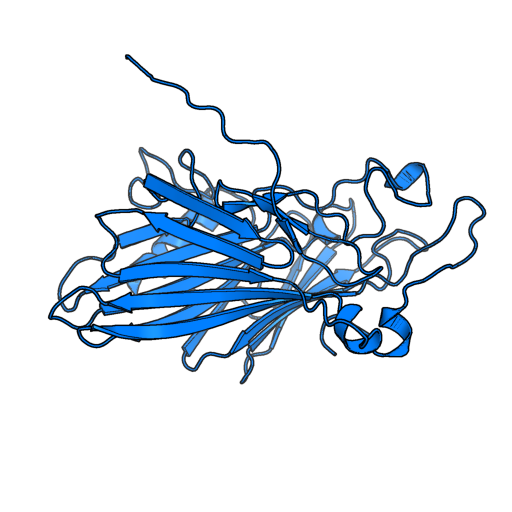 C . VAL A 1 271 ? -14.878 4.041 2.929 1.00 97.25 271 VAL A C 1
ATOM 2090 O O . VAL A 1 271 ? -15.177 5.193 2.623 1.00 97.25 271 VAL A O 1
ATOM 2093 N N . VAL A 1 272 ? -13.625 3.605 3.024 1.00 96.88 272 VAL A N 1
ATOM 2094 C CA . VAL A 1 272 ? -12.437 4.364 2.624 1.00 96.88 272 VAL A CA 1
ATOM 2095 C C . VAL A 1 272 ? -11.759 3.595 1.498 1.00 96.88 272 VAL A C 1
ATOM 2097 O O . VAL A 1 272 ? -11.478 2.408 1.645 1.00 96.88 272 VAL A O 1
ATOM 2100 N N . ALA A 1 273 ? -11.519 4.249 0.364 1.00 96.69 273 ALA A N 1
ATOM 2101 C CA . ALA A 1 273 ? -10.919 3.614 -0.804 1.00 96.69 273 ALA A CA 1
ATOM 2102 C C . ALA A 1 273 ? -9.535 4.198 -1.085 1.00 96.69 273 ALA A C 1
ATOM 2104 O O . ALA A 1 273 ? -9.415 5.397 -1.346 1.00 96.69 273 ALA A O 1
ATOM 2105 N N . TYR A 1 274 ? -8.519 3.336 -1.073 1.00 98.06 274 TYR A N 1
ATOM 2106 C CA . TYR A 1 274 ? -7.203 3.645 -1.624 1.00 98.06 274 TYR A CA 1
ATOM 2107 C C . TYR A 1 274 ? -7.087 3.067 -3.027 1.00 98.06 274 TYR A C 1
ATOM 2109 O O . TYR A 1 274 ? -7.572 1.966 -3.286 1.00 98.06 274 TYR A O 1
ATOM 2117 N N . VAL A 1 275 ? -6.412 3.779 -3.922 1.00 98.19 275 VAL A N 1
ATOM 2118 C CA . VAL A 1 275 ? -6.088 3.272 -5.258 1.00 98.19 275 VAL A CA 1
ATOM 2119 C C . VAL A 1 275 ? -4.591 3.403 -5.471 1.00 98.19 275 VAL A C 1
ATOM 2121 O O . VAL A 1 275 ? -4.034 4.485 -5.294 1.00 98.19 275 VAL A O 1
ATOM 2124 N N . LEU A 1 276 ? -3.949 2.292 -5.816 1.00 98.69 276 LEU A N 1
ATOM 2125 C CA . LEU A 1 276 ? -2.568 2.252 -6.274 1.00 98.69 276 LEU A CA 1
ATOM 2126 C C . LEU A 1 276 ? -2.580 2.158 -7.799 1.00 98.69 276 LEU A C 1
ATOM 2128 O O . LEU A 1 276 ? -3.191 1.241 -8.343 1.00 98.69 276 LEU A O 1
ATOM 2132 N N . THR A 1 277 ? -1.895 3.070 -8.473 1.00 98.62 277 THR A N 1
ATOM 2133 C CA . THR A 1 277 ? -1.738 3.096 -9.930 1.00 98.62 277 THR A CA 1
ATOM 2134 C C . THR A 1 277 ? -0.265 3.075 -10.312 1.00 98.62 277 THR A C 1
ATOM 2136 O O . THR A 1 277 ? 0.602 3.503 -9.544 1.00 98.62 277 THR A O 1
ATOM 2139 N N . TRP A 1 278 ? 0.042 2.572 -11.505 1.00 98.69 278 TRP A N 1
ATOM 2140 C CA . TRP A 1 278 ? 1.413 2.496 -12.003 1.00 98.69 278 TRP A CA 1
ATOM 2141 C C . TRP A 1 278 ? 1.504 2.751 -13.502 1.00 98.69 278 TRP A C 1
ATOM 2143 O O . TRP A 1 278 ? 0.581 2.497 -14.262 1.00 98.69 278 TRP A O 1
ATOM 2153 N N . PHE A 1 279 ? 2.654 3.248 -13.937 1.00 98.50 279 PHE A N 1
ATOM 2154 C CA . PHE A 1 279 ? 2.944 3.516 -15.335 1.00 98.50 279 PHE A CA 1
ATOM 2155 C C . PHE A 1 279 ? 4.433 3.272 -15.562 1.00 98.50 279 PHE A C 1
ATOM 2157 O O . PHE A 1 279 ? 5.255 4.032 -15.063 1.00 98.50 279 PHE A O 1
ATOM 2164 N N . PHE A 1 280 ? 4.791 2.209 -16.281 1.00 97.56 280 PHE A N 1
ATOM 2165 C CA . PHE A 1 280 ? 6.177 1.802 -16.532 1.00 97.56 280 PHE A CA 1
ATOM 2166 C C . PHE A 1 280 ? 6.364 1.494 -18.025 1.00 97.56 280 PHE A C 1
ATOM 2168 O O . PHE A 1 280 ? 6.356 0.333 -18.429 1.00 97.56 280 PHE A O 1
ATOM 2175 N N . PRO A 1 281 ? 6.533 2.529 -18.867 1.00 94.88 281 PRO A N 1
ATOM 2176 C CA . PRO A 1 281 ? 6.412 2.428 -20.326 1.00 94.88 281 PRO A CA 1
ATOM 2177 C C . PRO A 1 281 ? 7.635 1.796 -21.011 1.00 94.88 281 PRO A C 1
ATOM 2179 O O . PRO A 1 281 ? 7.663 1.624 -22.232 1.00 94.88 281 PRO A O 1
ATOM 2182 N N . ASN A 1 282 ? 8.697 1.500 -20.256 1.00 94.38 282 ASN A N 1
ATOM 2183 C CA . ASN A 1 282 ? 9.987 1.081 -20.800 1.00 94.38 282 ASN A CA 1
ATOM 2184 C C . ASN A 1 282 ? 10.066 -0.442 -21.012 1.00 94.38 282 ASN A C 1
ATOM 2186 O O . ASN A 1 282 ? 10.997 -1.106 -20.551 1.00 94.38 282 ASN A O 1
ATOM 2190 N N . HIS A 1 283 ? 9.072 -0.996 -21.709 1.00 93.62 283 HIS A N 1
ATOM 2191 C CA . HIS A 1 283 ? 8.969 -2.421 -22.014 1.00 93.62 283 HIS A CA 1
ATOM 2192 C C . HIS A 1 283 ? 9.585 -2.739 -23.384 1.00 93.62 283 HIS A C 1
ATOM 2194 O O . HIS A 1 283 ? 9.091 -2.289 -24.421 1.00 93.62 283 HIS A O 1
ATOM 2200 N N . TYR A 1 284 ? 10.662 -3.528 -23.377 1.00 92.56 284 TYR A N 1
ATOM 2201 C CA . TYR A 1 284 ? 11.383 -3.979 -24.572 1.00 92.56 284 TYR A CA 1
ATOM 2202 C C . TYR A 1 284 ? 11.497 -5.496 -24.589 1.00 92.56 284 TYR A C 1
ATOM 2204 O O . TYR A 1 284 ? 11.467 -6.133 -23.535 1.00 92.56 284 TYR A O 1
ATOM 2212 N N . ASP A 1 285 ? 11.691 -6.058 -25.774 1.00 91.44 285 ASP A N 1
ATOM 2213 C CA . ASP A 1 285 ? 12.033 -7.466 -25.942 1.00 91.44 285 ASP A CA 1
ATOM 2214 C C . ASP A 1 285 ? 13.546 -7.746 -25.795 1.00 91.44 285 ASP A C 1
ATOM 2216 O O . ASP A 1 285 ? 14.346 -6.854 -25.490 1.00 91.44 285 ASP A O 1
ATOM 2220 N N . GLU A 1 286 ? 13.954 -9.007 -25.986 1.00 90.62 286 GLU A N 1
ATOM 2221 C CA . GLU A 1 286 ? 15.372 -9.413 -25.931 1.00 90.62 286 GLU A CA 1
ATOM 2222 C C . GLU A 1 286 ? 16.221 -8.836 -27.075 1.00 90.62 286 GLU A C 1
ATOM 2224 O O . GLU A 1 286 ? 17.442 -8.752 -26.935 1.00 90.62 286 GLU A O 1
ATOM 2229 N N . LEU A 1 287 ? 15.600 -8.430 -28.186 1.00 92.00 287 LEU A N 1
ATOM 2230 C CA . LEU A 1 287 ? 16.270 -7.831 -29.342 1.00 92.00 287 LEU A CA 1
ATOM 2231 C C . LEU A 1 287 ? 16.420 -6.307 -29.201 1.00 92.00 287 LEU A C 1
ATOM 2233 O O . LEU A 1 287 ? 17.148 -5.680 -29.973 1.00 92.00 287 LEU A O 1
ATOM 2237 N N . GLY A 1 288 ? 15.790 -5.712 -28.185 1.00 89.44 288 GLY A N 1
ATOM 2238 C CA . GLY A 1 288 ? 15.802 -4.277 -27.929 1.00 89.44 288 GLY A CA 1
ATOM 2239 C C . GLY A 1 288 ? 14.731 -3.508 -28.702 1.00 89.44 288 GLY A C 1
ATOM 2240 O O . GLY A 1 288 ? 14.828 -2.282 -28.791 1.00 89.44 288 GLY A O 1
ATOM 2241 N N . GLU A 1 289 ? 13.719 -4.189 -29.242 1.00 93.19 289 GLU A N 1
ATOM 2242 C CA . GLU A 1 289 ? 12.545 -3.552 -29.834 1.00 93.19 289 GLU A CA 1
ATOM 2243 C C . GLU A 1 289 ? 11.595 -3.068 -28.735 1.00 93.19 289 GLU A C 1
ATOM 2245 O O . GLU A 1 289 ? 11.355 -3.755 -27.740 1.00 93.19 289 GLU A O 1
ATOM 2250 N N . ARG A 1 290 ? 11.064 -1.850 -28.894 1.00 92.62 290 ARG A N 1
ATOM 2251 C CA . ARG A 1 290 ? 10.129 -1.263 -27.930 1.00 92.62 290 ARG A CA 1
ATOM 2252 C C . ARG A 1 290 ? 8.739 -1.856 -28.142 1.00 92.62 290 ARG A C 1
ATOM 2254 O O . ARG A 1 290 ? 8.100 -1.561 -29.148 1.00 92.62 290 ARG A O 1
ATOM 2261 N N . LEU A 1 291 ? 8.265 -2.625 -27.167 1.00 93.50 291 LEU A N 1
ATOM 2262 C CA . LEU A 1 291 ? 6.924 -3.212 -27.164 1.00 93.50 291 LEU A CA 1
ATOM 2263 C C . LEU A 1 291 ? 5.891 -2.241 -26.583 1.00 93.50 291 LEU A C 1
ATOM 2265 O O . LEU A 1 291 ? 4.809 -2.070 -27.139 1.00 93.50 291 LEU A O 1
ATOM 2269 N N . GLY A 1 292 ? 6.247 -1.603 -25.465 1.00 92.38 292 GLY A N 1
ATOM 2270 C CA . GLY A 1 292 ? 5.326 -0.801 -24.662 1.00 92.38 292 GLY A CA 1
ATOM 2271 C C . GLY A 1 292 ? 4.185 -1.616 -24.035 1.00 92.38 292 GLY A C 1
ATOM 2272 O O . GLY A 1 292 ? 4.223 -2.850 -23.957 1.00 92.38 292 GLY A O 1
ATOM 2273 N N . HIS A 1 293 ? 3.160 -0.902 -23.582 1.00 94.75 293 HIS A N 1
ATOM 2274 C CA . HIS A 1 293 ? 1.925 -1.416 -23.007 1.00 94.75 293 HIS A CA 1
ATOM 2275 C C . HIS A 1 293 ? 0.698 -0.760 -23.633 1.00 94.75 293 HIS A C 1
ATOM 2277 O O . HIS A 1 293 ? 0.718 0.395 -24.055 1.00 94.75 293 HIS A O 1
ATOM 2283 N N . ALA A 1 294 ? -0.426 -1.479 -23.605 1.00 94.12 294 ALA A N 1
ATOM 2284 C CA . ALA A 1 294 ? -1.696 -0.971 -24.115 1.00 94.12 294 ALA A CA 1
ATOM 2285 C C . ALA A 1 294 ? -2.145 0.324 -23.413 1.00 94.12 294 ALA A C 1
ATOM 2287 O O . ALA A 1 294 ? -2.674 1.214 -24.078 1.00 94.12 294 ALA A O 1
ATOM 2288 N N . TYR A 1 295 ? -1.898 0.448 -22.102 1.00 95.69 295 TYR A N 1
ATOM 2289 C CA . TYR A 1 295 ? -2.328 1.603 -21.312 1.00 95.69 295 TYR A CA 1
ATOM 2290 C C . TYR A 1 295 ? -1.672 2.926 -21.737 1.00 95.69 295 TYR A C 1
ATOM 2292 O O . TYR A 1 295 ? -2.254 3.988 -21.531 1.00 95.69 295 TYR A O 1
ATOM 2300 N N . GLU A 1 296 ? -0.518 2.877 -22.406 1.00 96.19 296 GLU A N 1
ATOM 2301 C CA . GLU A 1 296 ? 0.174 4.065 -22.927 1.00 96.19 296 GLU A CA 1
ATOM 2302 C C . GLU A 1 296 ? -0.614 4.783 -24.032 1.00 96.19 296 GLU A C 1
ATOM 2304 O O . GLU A 1 296 ? -0.342 5.939 -24.340 1.00 96.19 296 GLU A O 1
ATOM 2309 N N . ASN A 1 297 ? -1.621 4.130 -24.621 1.00 95.06 297 ASN A N 1
ATOM 2310 C CA . ASN A 1 297 ? -2.514 4.773 -25.586 1.00 95.06 297 ASN A CA 1
ATOM 2311 C C . ASN A 1 297 ? -3.522 5.730 -24.926 1.00 95.06 297 ASN A C 1
ATOM 2313 O O . ASN A 1 297 ? -4.189 6.487 -25.633 1.00 95.06 297 ASN A O 1
ATOM 2317 N N . TRP A 1 298 ? -3.689 5.666 -23.600 1.00 95.31 298 TRP A N 1
ATOM 2318 C CA . TRP A 1 298 ? -4.709 6.429 -22.871 1.00 95.31 298 TRP A CA 1
ATOM 2319 C C . TRP A 1 298 ? -4.155 7.293 -21.741 1.00 95.31 298 TRP A C 1
ATOM 2321 O O . TRP A 1 298 ? -4.803 8.277 -21.397 1.00 95.31 298 TRP A O 1
ATOM 2331 N N . PHE A 1 299 ? -2.991 6.945 -21.193 1.00 96.00 299 PHE A N 1
ATOM 2332 C CA . PHE A 1 299 ? -2.393 7.606 -20.033 1.00 96.00 299 PHE A CA 1
ATOM 2333 C C . PHE A 1 299 ? -0.938 7.980 -20.324 1.00 96.00 299 PHE A C 1
ATOM 2335 O O . PHE A 1 299 ? -0.264 7.279 -21.082 1.00 96.00 299 PHE A O 1
ATOM 2342 N N . ALA A 1 300 ? -0.446 9.063 -19.718 1.00 96.38 300 ALA A N 1
ATOM 2343 C CA . ALA A 1 300 ? 0.949 9.495 -19.839 1.00 96.38 300 ALA A CA 1
ATOM 2344 C C . ALA A 1 300 ? 1.746 9.308 -18.536 1.00 96.38 300 ALA A C 1
ATOM 2346 O O . ALA A 1 300 ? 2.970 9.460 -18.526 1.00 96.38 300 ALA A O 1
ATOM 2347 N N . SER A 1 301 ? 1.068 8.990 -17.434 1.00 96.94 301 SER A N 1
ATOM 2348 C CA . SER A 1 301 ? 1.657 8.762 -16.119 1.00 96.94 301 SER A CA 1
ATOM 2349 C C . SER A 1 301 ? 0.712 7.952 -15.228 1.00 96.94 301 SER A C 1
ATOM 2351 O O . SER A 1 301 ? -0.423 7.684 -15.605 1.00 96.94 301 SER A O 1
ATOM 2353 N N . ALA A 1 302 ? 1.163 7.579 -14.028 1.00 97.25 302 ALA A N 1
ATOM 2354 C CA . ALA A 1 302 ? 0.301 6.946 -13.027 1.00 97.25 302 ALA A CA 1
ATOM 2355 C C . ALA A 1 302 ? -0.719 7.921 -12.397 1.00 97.25 302 ALA A C 1
ATOM 2357 O O . ALA A 1 302 ? -1.592 7.484 -11.653 1.00 97.25 302 ALA A O 1
ATOM 2358 N N . GLU A 1 303 ? -0.572 9.230 -12.629 1.00 94.56 303 GLU A N 1
ATOM 2359 C CA . GLU A 1 303 ? -1.469 10.271 -12.105 1.00 94.56 303 GLU A CA 1
ATOM 2360 C C . GLU A 1 303 ? -2.713 10.499 -12.970 1.00 94.56 303 GLU A C 1
ATOM 2362 O O . GLU A 1 303 ? -3.705 11.001 -12.442 1.00 94.56 303 GLU A O 1
ATOM 2367 N N . ASP A 1 304 ? -2.630 10.185 -14.268 1.00 91.38 304 ASP A N 1
ATOM 2368 C CA . ASP A 1 304 ? -3.708 10.378 -15.249 1.00 91.38 304 ASP A CA 1
ATOM 2369 C C . ASP A 1 304 ? -4.774 9.276 -15.148 1.00 91.38 304 ASP A C 1
ATOM 2371 O O . ASP A 1 304 ? -5.972 9.598 -15.335 1.00 91.38 304 ASP A O 1
#